Protein AF-A0A1H6FCQ9-F1 (afdb_monomer_lite)

Secondary structure (DSSP, 8-state):
--HHHHHHHTTSSSS-PPPTT---EEEE---HHHHHTGGG-PPPP-HHHHSHHHHHHHHHHHHHHBSEEEEEEETTTTEEEEEESSSTT--EEEEHHHHHSHHHHHHHS-B--HHHHHHHHHHHHHHHHH-HHHHT-HHHHHHHHHHHHT--PPPHHHHHHHHHHHHHHHS-SSS-EEEEEEETTTTEEEEEETTTEEEEEEGGGHHHHHHHH-

Organism: NCBI:txid1899563

Sequence (214 aa):
MNALYEDELQKALVGVGINAFSTRVIGLRGDQSLRHTVYTRERIANFSDLHIEELANIFLYLLTDTGIHRLSIGFNNDEIKTFSIFDPFNMEVHKAEDLVRKSYYQSHFPQIHYAEKAAFIDRAYEHLLQDNELQRLPYWQAKIRERNQRLNLPSRDDLRCIFKRLPSLRSMDNFFLRSMIISLFNSTVSLSFNCDGTQLMAIAGFDEFLKNNF

pLDDT: mean 86.84, std 13.76, range [43.94, 98.69]

Radius of gyration: 18.24 Å; chains: 1; bounding box: 38×40×51 Å

Structure (mmCIF, N/CA/C/O backbone):
data_AF-A0A1H6FCQ9-F1
#
_entry.id   AF-A0A1H6FCQ9-F1
#
loop_
_atom_site.group_PDB
_atom_site.id
_atom_site.type_symbol
_atom_site.label_atom_id
_atom_site.label_alt_id
_atom_site.label_comp_id
_atom_site.label_asym_id
_atom_site.label_entity_id
_atom_site.label_seq_id
_atom_site.pdbx_PDB_ins_code
_atom_site.Cartn_x
_atom_site.Cartn_y
_atom_site.Cartn_z
_atom_site.occupancy
_atom_site.B_iso_or_equiv
_atom_site.auth_seq_id
_atom_site.auth_comp_id
_atom_site.auth_asym_id
_atom_site.auth_atom_id
_atom_site.pdbx_PDB_model_num
ATOM 1 N N . MET A 1 1 ? -16.223 26.317 -6.790 1.00 45.91 1 MET A N 1
ATOM 2 C CA . MET A 1 1 ? -15.786 25.094 -6.085 1.00 45.91 1 MET A CA 1
ATOM 3 C C . MET A 1 1 ? -16.996 24.169 -6.084 1.00 45.91 1 MET A C 1
ATOM 5 O O . MET A 1 1 ? -18.034 24.598 -5.608 1.00 45.91 1 MET A O 1
ATOM 9 N N . ASN A 1 2 ? -16.954 23.033 -6.790 1.00 43.94 2 ASN A N 1
ATOM 10 C CA . ASN A 1 2 ? -18.159 22.225 -7.049 1.00 43.94 2 ASN A CA 1
ATOM 11 C C . ASN A 1 2 ? -18.698 21.604 -5.751 1.00 43.94 2 ASN A C 1
ATOM 13 O O . ASN A 1 2 ? -17.914 21.028 -5.004 1.00 43.94 2 ASN A O 1
ATOM 17 N N . ALA A 1 3 ? -20.020 21.629 -5.546 1.00 44.19 3 ALA A N 1
ATOM 18 C CA . ALA A 1 3 ? -20.712 21.016 -4.398 1.00 44.19 3 ALA A CA 1
ATOM 19 C C . ALA A 1 3 ? -20.364 19.520 -4.186 1.00 44.19 3 ALA A C 1
ATOM 21 O O . ALA A 1 3 ? -20.435 18.997 -3.082 1.00 44.19 3 ALA A O 1
ATOM 22 N N . LEU A 1 4 ? -19.903 18.840 -5.240 1.00 48.81 4 LEU A N 1
ATOM 23 C CA . LEU A 1 4 ? -19.438 17.447 -5.221 1.00 48.81 4 LEU A CA 1
ATOM 24 C C . LEU A 1 4 ? -18.018 17.247 -4.650 1.00 48.81 4 LEU A C 1
ATOM 26 O O . LEU A 1 4 ? -17.642 16.119 -4.354 1.00 48.81 4 LEU A O 1
ATOM 30 N N . TYR A 1 5 ? -17.203 18.303 -4.554 1.00 50.56 5 TYR A N 1
ATOM 31 C CA . TYR A 1 5 ? -15.905 18.269 -3.862 1.00 50.56 5 TYR A CA 1
ATOM 32 C C . TYR A 1 5 ? -16.097 18.425 -2.346 1.00 50.56 5 TYR A C 1
ATOM 34 O O . TYR A 1 5 ? -15.380 17.810 -1.563 1.00 50.56 5 TYR A O 1
ATOM 42 N N . GLU A 1 6 ? -17.114 19.185 -1.928 1.00 46.91 6 GLU A N 1
ATOM 43 C CA . GLU A 1 6 ? -17.503 19.307 -0.517 1.00 46.91 6 GLU A CA 1
ATOM 44 C C . GLU A 1 6 ? -18.050 17.986 0.050 1.00 46.91 6 GLU A C 1
ATOM 46 O O . GLU A 1 6 ? -17.717 17.633 1.179 1.00 46.91 6 GLU A O 1
ATOM 51 N N . ASP A 1 7 ? -18.786 17.197 -0.742 1.00 48.53 7 ASP A N 1
ATOM 52 C CA . ASP A 1 7 ? -19.305 15.880 -0.323 1.00 48.53 7 ASP A CA 1
ATOM 53 C C . ASP A 1 7 ? -18.197 14.814 -0.118 1.00 48.53 7 ASP A C 1
ATOM 55 O O . ASP A 1 7 ? -18.343 13.867 0.658 1.00 48.53 7 ASP A O 1
ATOM 59 N N . GLU A 1 8 ? -17.036 14.975 -0.765 1.00 49.38 8 GLU A N 1
ATOM 60 C CA . GLU A 1 8 ? -15.863 14.101 -0.579 1.00 49.38 8 GLU A CA 1
ATOM 61 C C . GLU A 1 8 ? -14.971 14.536 0.588 1.00 49.38 8 GLU A C 1
ATOM 63 O O . GLU A 1 8 ? -14.395 13.686 1.276 1.00 49.38 8 GLU A O 1
ATOM 68 N N . LEU A 1 9 ? -14.927 15.842 0.879 1.00 46.84 9 LEU A N 1
ATOM 69 C CA . LEU A 1 9 ? -14.381 16.357 2.138 1.00 46.84 9 LEU A CA 1
ATOM 70 C C . LEU A 1 9 ? -15.193 15.852 3.345 1.00 46.84 9 LEU A C 1
ATOM 72 O O . LEU A 1 9 ? -14.618 15.622 4.405 1.00 46.84 9 LEU A O 1
ATOM 76 N N . GLN A 1 10 ? -16.501 15.605 3.194 1.00 44.09 10 GLN A N 1
ATOM 77 C CA . GLN A 1 10 ? -17.364 15.113 4.281 1.00 44.09 10 GLN A CA 1
ATOM 78 C C . GLN A 1 10 ? -17.087 13.661 4.731 1.00 44.09 10 GLN A C 1
ATOM 80 O O . GLN A 1 10 ? -17.575 13.256 5.792 1.00 44.09 10 GLN A O 1
ATOM 85 N N . LYS A 1 11 ? -16.317 12.862 3.971 1.00 53.59 11 LYS A N 1
ATOM 86 C CA . LYS A 1 11 ? -16.056 11.434 4.276 1.00 53.59 11 LYS A CA 1
ATOM 87 C C . LYS A 1 11 ? -14.703 11.165 4.936 1.00 53.59 11 LYS A C 1
ATOM 89 O O . LYS A 1 11 ? -14.564 10.156 5.626 1.00 53.59 11 LYS A O 1
ATOM 94 N N . ALA A 1 12 ? -13.712 12.036 4.752 1.00 59.78 12 ALA A N 1
ATOM 95 C CA . ALA A 1 12 ? -12.472 11.968 5.523 1.00 59.78 12 ALA A CA 1
ATOM 96 C C . ALA A 1 12 ? -12.640 12.679 6.868 1.00 59.78 12 ALA A C 1
ATOM 98 O O . ALA A 1 12 ? -13.348 13.673 6.975 1.00 59.78 12 ALA A O 1
ATOM 99 N N . LEU A 1 13 ? -11.935 12.196 7.895 1.00 59.53 13 LEU A N 1
ATOM 100 C CA . LEU A 1 13 ? -11.827 12.927 9.163 1.00 59.53 13 LEU A CA 1
ATOM 101 C C . LEU A 1 13 ? -11.183 14.301 8.940 1.00 59.53 13 LEU A C 1
ATOM 103 O O . LEU A 1 13 ? -11.677 15.302 9.447 1.00 59.53 13 LEU A O 1
ATOM 107 N N . VAL A 1 14 ? -10.111 14.335 8.143 1.00 55.09 14 VAL A N 1
ATOM 108 C CA . VAL A 1 14 ? -9.416 15.547 7.701 1.00 55.09 14 VAL A CA 1
ATOM 109 C C . VAL A 1 14 ? -8.836 15.310 6.300 1.00 55.09 14 VAL A C 1
ATOM 111 O O . VAL A 1 14 ? -7.947 14.480 6.128 1.00 55.09 14 VAL A O 1
ATOM 114 N N . GLY A 1 15 ? -9.349 16.004 5.280 1.00 59.00 15 GLY A N 1
ATOM 115 C CA . GLY A 1 15 ? -8.795 15.992 3.917 1.00 59.00 15 GLY A CA 1
ATOM 116 C C . GLY A 1 15 ? -9.671 15.299 2.872 1.00 59.00 15 GLY A C 1
ATOM 117 O O . GLY A 1 15 ? -10.893 15.375 2.925 1.00 59.00 15 GLY A O 1
ATOM 118 N N . VAL A 1 16 ? -9.037 14.662 1.886 1.00 61.84 16 VAL A N 1
ATOM 119 C CA . VAL A 1 16 ? -9.726 14.013 0.762 1.00 61.84 16 VAL A CA 1
ATOM 120 C C . VAL A 1 16 ? -9.995 12.550 1.106 1.00 61.84 16 VAL A C 1
ATOM 122 O O . VAL A 1 16 ? -9.066 11.747 1.209 1.00 61.84 16 VAL A O 1
ATOM 125 N N . GLY A 1 17 ? -11.267 12.206 1.308 1.00 61.34 17 GLY A N 1
ATOM 126 C CA . GLY A 1 17 ? -11.697 10.834 1.561 1.00 61.34 17 GLY A CA 1
ATOM 127 C C . GLY A 1 17 ? -12.092 10.137 0.269 1.00 61.34 17 GLY A C 1
ATOM 128 O O . GLY A 1 17 ? -12.850 10.691 -0.522 1.00 61.34 17 GLY A O 1
ATOM 129 N N . ILE A 1 18 ? -11.634 8.901 0.075 1.00 65.44 18 ILE A N 1
ATOM 130 C CA . ILE A 1 18 ? -12.194 8.026 -0.955 1.00 65.44 18 ILE A CA 1
ATOM 131 C C . ILE A 1 18 ? -13.097 7.004 -0.288 1.00 65.44 18 ILE A C 1
ATOM 133 O O . ILE A 1 18 ? -12.698 6.320 0.652 1.00 65.44 18 ILE A O 1
ATOM 137 N N . ASN A 1 19 ? -14.316 6.886 -0.804 1.00 67.00 19 ASN A N 1
ATOM 138 C CA . ASN A 1 19 ? -15.174 5.757 -0.491 1.00 67.00 19 ASN A CA 1
ATOM 139 C C . ASN A 1 19 ? -14.595 4.492 -1.148 1.00 67.00 19 ASN A C 1
ATOM 141 O O . ASN A 1 19 ? -14.410 4.482 -2.362 1.00 67.00 19 ASN A O 1
ATOM 145 N N . ALA A 1 20 ? -14.364 3.433 -0.367 1.00 64.19 20 ALA A N 1
ATOM 146 C CA . ALA A 1 20 ? -13.837 2.144 -0.827 1.00 64.19 20 ALA A CA 1
ATOM 147 C C . ALA A 1 20 ? -14.622 1.520 -2.002 1.00 64.19 20 ALA A C 1
ATOM 149 O O . ALA A 1 20 ? -14.060 0.742 -2.768 1.00 64.19 20 ALA A O 1
ATOM 150 N N . PHE A 1 21 ? -15.897 1.887 -2.166 1.00 62.28 21 PHE A N 1
ATOM 151 C CA . PHE A 1 21 ? -16.780 1.418 -3.243 1.00 62.28 21 PHE A CA 1
ATOM 152 C C . PHE A 1 21 ? -16.901 2.396 -4.423 1.00 62.28 21 PHE A C 1
ATOM 154 O O . PHE A 1 21 ? -17.687 2.172 -5.337 1.00 62.28 21 PHE A O 1
ATOM 161 N N . SER A 1 22 ? -16.184 3.519 -4.389 1.00 68.94 22 SER A N 1
ATOM 162 C CA . SER A 1 22 ? -16.199 4.511 -5.462 1.00 68.94 22 SER A CA 1
ATOM 163 C C . SER A 1 22 ? -15.346 4.053 -6.638 1.00 68.94 22 SER A C 1
ATOM 165 O O . SER A 1 22 ? -14.227 3.588 -6.447 1.00 68.94 22 SER A O 1
ATOM 167 N N . THR A 1 23 ? -15.818 4.287 -7.857 1.00 71.06 23 THR A N 1
ATOM 168 C CA . THR A 1 23 ? -14.993 4.161 -9.067 1.00 71.06 23 THR A CA 1
ATOM 169 C C . THR A 1 23 ? -14.351 5.486 -9.485 1.00 71.06 23 THR A C 1
ATOM 171 O O . THR A 1 23 ? -13.592 5.554 -10.449 1.00 71.06 23 THR A O 1
ATOM 174 N N . ARG A 1 24 ? -14.616 6.566 -8.739 1.00 73.75 24 ARG A N 1
ATOM 175 C CA . ARG A 1 24 ? -14.089 7.896 -9.039 1.00 73.75 24 ARG A CA 1
ATOM 176 C C . ARG A 1 24 ? -12.593 7.986 -8.747 1.00 73.75 24 ARG A C 1
ATOM 178 O O . ARG A 1 24 ? -12.115 7.549 -7.700 1.00 73.75 24 ARG A O 1
ATOM 185 N N . VAL A 1 25 ? -11.889 8.647 -9.659 1.00 79.31 25 VAL A N 1
ATOM 186 C CA . VAL A 1 25 ? -10.460 8.946 -9.564 1.00 79.31 25 VAL A CA 1
ATOM 187 C C . VAL A 1 25 ? -10.278 10.422 -9.238 1.00 79.31 25 VAL A C 1
ATOM 189 O O . VAL A 1 25 ? -10.882 11.296 -9.865 1.00 79.31 25 VAL A O 1
ATOM 192 N N . ILE A 1 26 ? -9.437 10.703 -8.249 1.00 82.88 26 ILE A N 1
ATOM 193 C CA . ILE A 1 26 ? -9.070 12.052 -7.832 1.00 82.88 26 ILE A CA 1
ATOM 194 C C . ILE A 1 26 ? -7.656 12.333 -8.334 1.00 82.88 26 ILE A C 1
ATOM 196 O O . ILE A 1 26 ? -6.679 11.784 -7.826 1.00 82.88 26 ILE A O 1
ATOM 200 N N . GLY A 1 27 ? -7.555 13.205 -9.336 1.00 82.06 27 GLY A N 1
ATOM 201 C CA . GLY A 1 27 ? -6.279 13.672 -9.866 1.00 82.06 27 GLY A CA 1
ATOM 202 C C . GLY A 1 27 ? -5.750 14.868 -9.078 1.00 82.06 27 GLY A C 1
ATOM 203 O O . GLY A 1 27 ? -6.321 15.959 -9.123 1.00 82.06 27 GLY A O 1
ATOM 204 N N . LEU A 1 28 ? -4.628 14.686 -8.390 1.00 79.06 28 LEU A N 1
ATOM 205 C CA . LEU A 1 28 ? -3.860 15.760 -7.770 1.00 79.06 28 LEU A CA 1
ATOM 206 C C . LEU A 1 28 ? -2.808 16.244 -8.768 1.00 79.06 28 LEU A C 1
ATOM 208 O O . LEU A 1 28 ? -1.884 15.510 -9.130 1.00 79.06 28 LEU A O 1
ATOM 212 N N . ARG A 1 29 ? -2.965 17.488 -9.233 1.00 76.50 29 ARG A N 1
ATOM 213 C CA . ARG A 1 29 ? -2.069 18.074 -10.235 1.00 76.50 29 ARG A CA 1
ATOM 214 C C . ARG A 1 29 ? -0.653 18.193 -9.673 1.00 76.50 29 ARG A C 1
ATOM 216 O O . ARG A 1 29 ? -0.444 18.829 -8.644 1.00 76.50 29 ARG A O 1
ATOM 223 N N . GLY A 1 30 ? 0.299 17.585 -10.374 1.00 71.75 30 GLY A N 1
ATOM 224 C CA . GLY A 1 30 ? 1.727 17.764 -10.124 1.00 71.75 30 GLY A CA 1
ATOM 225 C C . GLY A 1 30 ? 2.276 19.049 -10.745 1.00 71.75 30 GLY A C 1
ATOM 226 O O . GLY A 1 30 ? 1.552 19.810 -11.389 1.00 71.75 30 GLY A O 1
ATOM 227 N N . ASP A 1 31 ? 3.580 19.256 -10.573 1.00 72.75 31 ASP A N 1
ATOM 228 C CA . ASP A 1 31 ? 4.318 20.366 -11.175 1.00 72.75 31 ASP A CA 1
ATOM 229 C C . ASP A 1 31 ? 4.205 20.337 -12.712 1.00 72.75 31 ASP A C 1
ATOM 231 O O . ASP A 1 31 ? 4.542 19.343 -13.362 1.00 72.75 31 ASP A O 1
ATOM 235 N N . GLN A 1 32 ? 3.720 21.436 -13.296 1.00 68.06 32 GLN A N 1
ATOM 236 C CA . GLN A 1 32 ? 3.525 21.564 -14.740 1.00 68.06 32 GLN A CA 1
ATOM 237 C C . GLN A 1 32 ? 4.842 21.486 -15.521 1.00 68.06 32 GLN A C 1
ATOM 239 O O . GLN A 1 32 ? 4.846 20.963 -16.633 1.00 68.06 32 GLN A O 1
ATOM 244 N N . SER A 1 33 ? 5.966 21.928 -14.946 1.00 69.62 33 SER A N 1
ATOM 245 C CA . SER A 1 33 ? 7.278 21.911 -15.609 1.00 69.62 33 SER A CA 1
ATOM 246 C C . SER A 1 33 ? 7.756 20.492 -15.944 1.00 69.62 33 SER A C 1
ATOM 248 O O . SER A 1 33 ? 8.424 20.273 -16.958 1.00 69.62 33 SER A O 1
ATOM 250 N N . LEU A 1 34 ? 7.342 19.498 -15.152 1.00 68.62 34 LEU A N 1
ATOM 251 C CA . LEU A 1 34 ? 7.677 18.096 -15.389 1.00 68.62 34 LEU A CA 1
ATOM 252 C C . LEU A 1 34 ? 7.025 17.555 -16.665 1.00 68.62 34 LEU A C 1
ATOM 254 O O . LEU A 1 34 ? 7.650 16.750 -17.345 1.0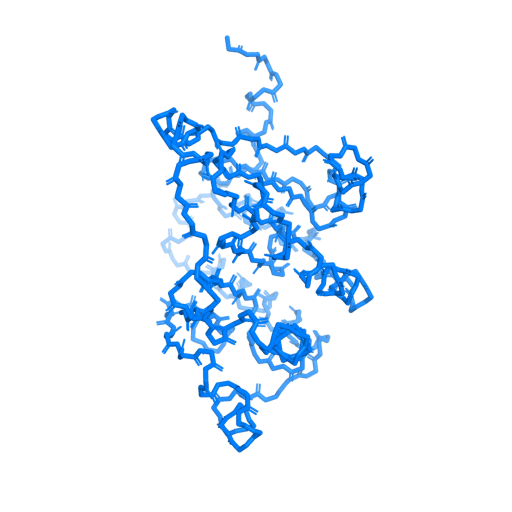0 68.62 34 LEU A O 1
ATOM 258 N N . ARG A 1 35 ? 5.840 18.050 -17.055 1.00 67.00 35 ARG A N 1
ATOM 259 C CA . ARG A 1 35 ? 5.155 17.651 -18.303 1.00 67.00 35 ARG A CA 1
ATOM 260 C C . ARG A 1 35 ? 5.956 18.020 -19.547 1.00 67.00 35 ARG A C 1
ATOM 262 O O . ARG A 1 35 ? 5.996 17.255 -20.503 1.00 67.00 35 ARG A O 1
ATOM 269 N N . HIS A 1 36 ? 6.611 19.178 -19.523 1.00 65.62 36 HIS A N 1
ATOM 270 C CA . HIS A 1 36 ? 7.371 19.695 -20.662 1.00 65.62 36 HIS A CA 1
ATOM 271 C C . HIS A 1 36 ? 8.705 18.970 -20.874 1.00 65.62 36 HIS A C 1
ATOM 273 O O . HIS A 1 36 ? 9.247 19.008 -21.974 1.00 65.62 36 HIS A O 1
ATOM 279 N N . THR A 1 37 ? 9.223 18.293 -19.843 1.00 66.31 37 THR A N 1
ATOM 280 C CA . THR A 1 37 ? 10.527 17.608 -19.880 1.00 66.31 37 THR A CA 1
ATOM 281 C C . THR A 1 37 ? 10.423 16.089 -20.024 1.00 66.31 37 THR A C 1
ATOM 283 O O . THR A 1 37 ? 11.449 15.413 -20.079 1.00 66.31 37 THR A O 1
ATOM 286 N N . VAL A 1 38 ? 9.204 15.538 -20.122 1.00 65.62 38 VAL A N 1
ATOM 287 C CA . VAL A 1 38 ? 8.970 14.093 -20.317 1.00 65.62 38 VAL A CA 1
ATOM 288 C C . VAL A 1 38 ? 9.715 13.582 -21.548 1.00 65.62 38 VAL A C 1
ATOM 290 O O . VAL A 1 38 ? 10.433 12.595 -21.462 1.00 65.62 38 VAL A O 1
ATOM 293 N N . TYR A 1 39 ? 9.612 14.305 -22.665 1.00 66.25 39 TYR A N 1
ATOM 294 C CA . TYR A 1 39 ? 10.200 13.906 -23.946 1.00 66.25 39 TYR A CA 1
ATOM 295 C C . TYR A 1 39 ? 11.713 14.147 -24.046 1.00 66.25 39 TYR A C 1
ATOM 297 O O . TYR A 1 39 ? 12.327 13.757 -25.032 1.00 66.25 39 TYR A O 1
ATOM 305 N N . THR A 1 40 ? 12.325 14.808 -23.056 1.00 67.94 40 THR A N 1
ATOM 306 C CA . THR A 1 40 ? 13.753 15.171 -23.087 1.00 67.94 40 THR A CA 1
ATOM 307 C C . THR A 1 40 ? 14.611 14.348 -22.131 1.00 67.94 40 THR A C 1
ATOM 309 O O . THR A 1 40 ? 15.831 14.489 -22.143 1.00 67.94 40 THR A O 1
ATOM 312 N N . ARG A 1 41 ? 14.008 13.535 -21.255 1.00 68.81 41 ARG A N 1
ATOM 313 C CA . ARG A 1 41 ? 14.739 12.727 -20.270 1.00 68.81 41 ARG A CA 1
ATOM 314 C C . ARG A 1 41 ? 14.767 11.274 -20.711 1.00 68.81 41 ARG A C 1
ATOM 316 O O . ARG A 1 41 ? 13.734 10.616 -20.735 1.00 68.81 41 ARG A O 1
ATOM 323 N N . GLU A 1 42 ? 15.960 10.770 -20.992 1.00 72.56 42 GLU A N 1
ATOM 324 C CA . GLU A 1 42 ? 16.165 9.346 -21.234 1.00 72.56 42 GLU A CA 1
ATOM 325 C C . GLU A 1 42 ? 15.964 8.558 -19.929 1.00 72.56 42 GLU A C 1
ATOM 327 O O . GLU A 1 42 ? 16.507 8.910 -18.875 1.00 72.56 42 GLU A O 1
ATOM 332 N N . ARG A 1 43 ? 15.134 7.511 -19.977 1.00 78.38 43 ARG A N 1
ATOM 333 C CA . ARG A 1 43 ? 14.883 6.634 -18.830 1.00 78.38 43 ARG A CA 1
ATOM 334 C C . ARG A 1 43 ? 15.990 5.591 -18.737 1.00 78.38 43 ARG A C 1
ATOM 336 O O . ARG A 1 43 ? 16.177 4.801 -19.654 1.00 78.38 43 ARG A O 1
ATOM 343 N N . ILE A 1 44 ? 16.653 5.542 -17.587 1.00 83.25 44 ILE A N 1
ATOM 344 C CA . ILE A 1 44 ? 17.629 4.501 -17.253 1.00 83.25 44 ILE A CA 1
ATOM 345 C C . ILE A 1 44 ? 16.931 3.452 -16.387 1.00 83.25 44 ILE A C 1
ATOM 347 O O . ILE A 1 44 ? 16.260 3.808 -15.416 1.00 83.25 44 ILE A O 1
ATOM 351 N N . ALA A 1 45 ? 17.076 2.177 -16.752 1.00 86.75 45 ALA A N 1
ATOM 352 C CA . ALA A 1 45 ? 16.541 1.067 -15.972 1.00 86.75 45 ALA A CA 1
ATOM 353 C C . ALA A 1 45 ? 17.282 0.931 -14.630 1.00 86.75 45 ALA A C 1
ATOM 355 O O . ALA A 1 45 ? 18.512 0.986 -14.591 1.00 86.75 45 ALA A O 1
ATOM 356 N N . ASN A 1 46 ? 16.537 0.743 -13.542 1.00 90.75 46 ASN A N 1
ATOM 357 C CA . ASN A 1 46 ? 17.064 0.494 -12.199 1.00 90.75 46 ASN A CA 1
ATOM 358 C C . ASN A 1 46 ? 16.724 -0.917 -11.690 1.00 90.75 46 ASN A C 1
ATOM 360 O O . ASN A 1 46 ? 16.250 -1.764 -12.447 1.00 90.75 46 ASN A O 1
ATOM 364 N N . PHE A 1 47 ? 16.976 -1.186 -10.406 1.00 94.31 47 PHE A N 1
ATOM 365 C CA . PHE A 1 47 ? 16.750 -2.510 -9.836 1.00 94.31 47 PHE A CA 1
ATOM 366 C C . PHE A 1 47 ? 15.271 -2.913 -9.899 1.00 94.31 47 PHE A C 1
ATOM 368 O O . PHE A 1 47 ? 14.951 -4.009 -10.363 1.00 94.31 47 PHE A O 1
ATOM 375 N N . SER A 1 48 ? 14.355 -2.022 -9.499 1.00 93.06 48 SER A N 1
ATOM 376 C CA . SER A 1 48 ? 12.918 -2.312 -9.565 1.00 93.06 48 SER A CA 1
ATOM 377 C C . SER A 1 48 ? 12.443 -2.605 -10.982 1.00 93.06 48 SER A C 1
ATOM 379 O O . SER A 1 48 ? 11.537 -3.412 -11.146 1.00 93.06 48 SER A O 1
ATOM 381 N N . ASP A 1 49 ? 13.045 -1.993 -12.005 1.00 92.62 49 ASP A N 1
ATOM 382 C CA . ASP A 1 49 ? 12.694 -2.249 -13.406 1.00 92.62 49 ASP A CA 1
ATOM 383 C C . ASP A 1 49 ? 12.994 -3.677 -13.841 1.00 92.62 49 ASP A C 1
ATOM 385 O O . ASP A 1 49 ? 12.193 -4.292 -14.543 1.00 92.62 49 ASP A O 1
ATOM 389 N N . LEU A 1 50 ? 14.134 -4.204 -13.401 1.00 94.75 50 LEU A N 1
ATOM 390 C CA . LEU A 1 50 ? 14.590 -5.546 -13.747 1.00 94.75 50 LEU A CA 1
ATOM 391 C C . LEU A 1 50 ? 13.863 -6.634 -12.942 1.00 94.75 50 LEU A C 1
ATOM 393 O O . LEU A 1 50 ? 13.729 -7.757 -13.420 1.00 94.75 50 LEU A O 1
ATOM 397 N N . HIS A 1 51 ? 13.363 -6.298 -11.748 1.00 96.69 51 HIS A N 1
ATOM 398 C CA . HIS A 1 51 ? 12.739 -7.237 -10.809 1.00 96.69 51 HIS A CA 1
ATOM 399 C C . HIS A 1 51 ? 11.240 -6.979 -10.574 1.00 96.69 51 HIS A C 1
ATOM 401 O O . HIS A 1 51 ? 10.671 -7.481 -9.605 1.00 96.69 51 HIS A O 1
ATOM 407 N N . ILE A 1 52 ? 10.571 -6.205 -11.437 1.00 96.44 52 ILE A N 1
ATOM 408 C CA . ILE A 1 52 ? 9.210 -5.707 -11.173 1.00 96.44 52 ILE A CA 1
ATOM 409 C C . ILE A 1 52 ? 8.178 -6.822 -10.954 1.00 96.44 52 ILE A C 1
ATOM 411 O O . ILE A 1 52 ? 7.298 -6.683 -10.107 1.00 96.44 52 ILE A O 1
ATOM 415 N N . GLU A 1 53 ? 8.287 -7.939 -11.677 1.00 96.88 53 GLU A N 1
ATOM 416 C CA . GLU A 1 53 ? 7.371 -9.079 -11.531 1.00 96.88 53 GLU A CA 1
ATOM 417 C C . GLU A 1 53 ? 7.561 -9.799 -10.191 1.00 96.88 53 GLU A C 1
ATOM 419 O O . GLU A 1 53 ? 6.592 -10.119 -9.500 1.00 96.88 53 GLU A O 1
ATOM 424 N N . GLU A 1 54 ? 8.814 -10.018 -9.794 1.00 97.50 54 GLU A N 1
ATOM 425 C CA . GLU A 1 54 ? 9.166 -10.632 -8.514 1.00 97.50 54 GLU A CA 1
ATOM 426 C C . GLU A 1 54 ? 8.740 -9.735 -7.345 1.00 97.50 54 GLU A C 1
ATOM 428 O O . GLU A 1 54 ? 8.059 -10.188 -6.422 1.00 97.50 54 GLU A O 1
ATOM 433 N N . LEU A 1 55 ? 9.051 -8.440 -7.427 1.00 97.81 55 LEU A N 1
ATOM 434 C CA . LEU A 1 55 ? 8.654 -7.440 -6.439 1.00 97.81 55 LEU A CA 1
ATOM 435 C C . LEU A 1 55 ? 7.133 -7.332 -6.314 1.00 97.81 55 LEU A C 1
ATOM 437 O O . LEU A 1 55 ? 6.628 -7.272 -5.197 1.00 97.81 55 LEU A O 1
ATOM 441 N N . ALA A 1 56 ? 6.385 -7.372 -7.420 1.00 98.00 56 ALA A N 1
ATOM 442 C CA . ALA A 1 56 ? 4.923 -7.357 -7.389 1.00 98.00 56 ALA A CA 1
ATOM 443 C C . ALA A 1 56 ? 4.347 -8.543 -6.592 1.00 98.00 56 ALA A C 1
ATOM 445 O O . ALA A 1 56 ? 3.431 -8.358 -5.786 1.00 98.00 56 ALA A O 1
ATOM 446 N N . ASN A 1 57 ? 4.919 -9.742 -6.753 1.00 97.81 57 ASN A N 1
ATOM 447 C CA . ASN A 1 57 ? 4.529 -10.918 -5.971 1.00 97.81 57 ASN A CA 1
ATOM 448 C C . ASN A 1 57 ? 4.889 -10.771 -4.485 1.00 97.81 57 ASN A C 1
ATOM 450 O O . ASN A 1 57 ? 4.102 -11.158 -3.619 1.00 97.81 57 ASN A O 1
ATOM 454 N N . ILE A 1 58 ? 6.044 -10.178 -4.175 1.00 98.00 58 ILE A N 1
ATOM 455 C CA . ILE A 1 58 ? 6.466 -9.916 -2.793 1.00 98.00 58 ILE A CA 1
ATOM 456 C C . ILE A 1 58 ? 5.551 -8.878 -2.139 1.00 98.00 58 ILE A C 1
ATOM 458 O O . ILE A 1 58 ? 5.095 -9.094 -1.022 1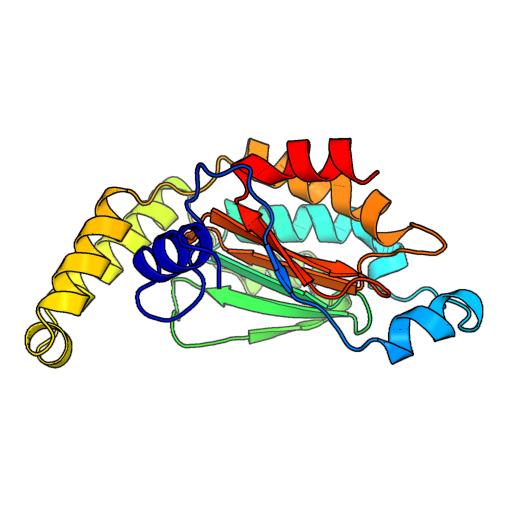.00 98.00 58 ILE A O 1
ATOM 462 N N . PHE A 1 59 ? 5.218 -7.782 -2.822 1.00 98.44 59 PHE A N 1
ATOM 463 C CA . PHE A 1 59 ? 4.299 -6.765 -2.303 1.00 98.44 59 PHE A CA 1
ATOM 464 C C . PHE A 1 59 ? 2.909 -7.336 -2.025 1.00 98.44 59 PHE A C 1
ATOM 466 O O . PHE A 1 59 ? 2.323 -7.022 -0.986 1.00 98.44 59 PHE A O 1
ATOM 473 N N . LEU A 1 60 ? 2.413 -8.211 -2.907 1.00 98.25 60 LEU A N 1
ATOM 474 C CA . LEU A 1 60 ? 1.182 -8.956 -2.667 1.00 98.25 60 LEU A CA 1
ATOM 475 C C . LEU A 1 60 ? 1.303 -9.788 -1.385 1.00 98.25 60 LEU A C 1
ATOM 477 O O . LEU A 1 60 ? 0.497 -9.592 -0.481 1.00 98.25 60 LEU A O 1
ATOM 481 N N . TYR A 1 61 ? 2.342 -10.622 -1.265 1.00 97.94 61 TYR A N 1
ATOM 482 C CA . TYR A 1 61 ? 2.600 -11.441 -0.073 1.00 97.94 61 TYR A CA 1
ATOM 483 C C . TYR A 1 61 ? 2.678 -10.608 1.217 1.00 97.94 61 TYR A C 1
ATOM 485 O O . TYR A 1 61 ? 2.048 -10.957 2.216 1.00 97.94 61 TYR A O 1
ATOM 493 N N . LEU A 1 62 ? 3.395 -9.478 1.209 1.00 98.44 62 LEU A N 1
ATOM 494 C CA . LEU A 1 62 ? 3.484 -8.584 2.368 1.00 98.44 62 LEU A CA 1
ATOM 495 C C . LEU A 1 62 ? 2.090 -8.089 2.787 1.00 98.44 62 LEU A C 1
ATOM 497 O O . LEU A 1 62 ? 1.737 -8.104 3.964 1.00 98.44 62 LEU A O 1
ATOM 501 N N . LEU A 1 63 ? 1.250 -7.699 1.831 1.00 98.19 63 LEU A N 1
ATOM 502 C CA . LEU A 1 63 ? -0.103 -7.240 2.135 1.00 98.19 63 LEU A CA 1
ATOM 503 C C . LEU A 1 63 ? -1.070 -8.372 2.490 1.00 98.19 63 LEU A C 1
ATOM 505 O O . LEU A 1 63 ? -2.017 -8.120 3.233 1.00 98.19 63 LEU A O 1
ATOM 509 N N . THR A 1 64 ? -0.884 -9.602 2.014 1.00 97.56 64 THR A N 1
ATOM 510 C CA . THR A 1 64 ? -1.869 -10.680 2.217 1.00 97.56 64 THR A CA 1
ATOM 511 C C . THR A 1 64 ? -1.527 -11.650 3.338 1.00 97.56 64 THR A C 1
ATOM 513 O O . THR A 1 64 ? -2.455 -12.204 3.933 1.00 97.56 64 THR A O 1
ATOM 516 N N . ASP A 1 65 ? -0.247 -11.838 3.655 1.00 97.56 65 ASP A N 1
ATOM 517 C CA . ASP A 1 65 ? 0.220 -12.934 4.516 1.00 97.56 65 ASP A CA 1
ATOM 518 C C . ASP A 1 65 ? 1.138 -12.479 5.670 1.00 97.56 65 ASP A C 1
ATOM 520 O O . ASP A 1 65 ? 1.525 -13.300 6.499 1.00 97.56 65 ASP A O 1
ATOM 524 N N . THR A 1 66 ? 1.450 -11.181 5.786 1.00 98.12 66 THR A N 1
ATOM 525 C CA . THR A 1 66 ? 2.215 -10.611 6.920 1.00 98.12 66 THR A CA 1
ATOM 526 C C . THR A 1 66 ? 1.456 -9.494 7.633 1.00 98.12 66 THR A C 1
ATOM 528 O O . THR A 1 66 ? 0.339 -9.179 7.250 1.00 98.12 66 THR A O 1
ATOM 531 N N . GLY A 1 67 ? 2.017 -8.872 8.675 1.00 97.62 67 GLY A N 1
ATOM 532 C CA . GLY A 1 67 ? 1.405 -7.735 9.384 1.00 97.62 67 GLY A CA 1
ATOM 533 C C . GLY A 1 67 ? 1.307 -6.419 8.592 1.00 97.62 67 GLY A C 1
ATOM 534 O O . GLY A 1 67 ? 0.750 -5.445 9.099 1.00 97.62 67 GLY A O 1
ATOM 535 N N . ILE A 1 68 ? 1.821 -6.343 7.361 1.00 98.25 68 ILE A N 1
ATOM 536 C CA . ILE A 1 68 ? 1.826 -5.087 6.601 1.00 98.25 68 ILE A CA 1
ATOM 537 C C . ILE A 1 68 ? 0.413 -4.734 6.114 1.00 98.25 68 ILE A C 1
ATOM 539 O O . ILE A 1 68 ? -0.274 -5.553 5.501 1.00 98.25 68 ILE A O 1
ATOM 543 N N . HIS A 1 69 ? -0.040 -3.506 6.384 1.00 97.25 69 HIS A N 1
ATOM 544 C CA . HIS A 1 69 ? -1.362 -3.008 5.965 1.00 97.25 69 HIS A CA 1
ATOM 545 C C . HIS A 1 69 ? -1.294 -1.878 4.931 1.00 97.25 69 HIS A C 1
ATOM 547 O O . HIS A 1 69 ? -2.312 -1.526 4.327 1.00 97.25 69 HIS A O 1
ATOM 553 N N . ARG A 1 70 ? -0.111 -1.294 4.730 1.00 98.19 70 ARG A N 1
ATOM 554 C CA . ARG A 1 70 ? 0.138 -0.261 3.728 1.00 98.19 70 ARG A CA 1
ATOM 555 C C . ARG A 1 70 ? 1.562 -0.376 3.203 1.00 98.19 70 ARG A C 1
ATOM 557 O O . ARG A 1 70 ? 2.486 -0.675 3.956 1.00 98.19 70 ARG A O 1
ATOM 564 N N . LEU A 1 71 ? 1.715 -0.088 1.916 1.00 98.50 71 LEU A N 1
ATOM 565 C CA . LEU A 1 71 ? 3.001 0.068 1.248 1.00 98.50 71 LEU A CA 1
ATOM 566 C C . LEU A 1 71 ? 3.070 1.442 0.584 1.00 98.50 71 LEU A C 1
ATOM 568 O O . LEU A 1 71 ? 2.081 1.913 0.018 1.00 98.50 71 LEU A O 1
ATOM 572 N N . SER A 1 72 ? 4.246 2.061 0.624 1.00 98.38 72 SER A N 1
ATOM 573 C CA . SER A 1 72 ? 4.615 3.184 -0.237 1.00 98.38 72 SER A CA 1
ATOM 574 C C . SER A 1 72 ? 5.869 2.796 -1.011 1.00 98.38 72 SER A C 1
ATOM 576 O O . SER A 1 72 ? 6.943 2.660 -0.437 1.00 98.38 72 SER A O 1
ATOM 578 N N . ILE A 1 73 ? 5.706 2.606 -2.313 1.00 98.38 73 ILE A N 1
ATOM 579 C CA . ILE A 1 73 ? 6.689 2.048 -3.236 1.00 98.38 73 ILE A CA 1
ATOM 580 C C . ILE A 1 73 ? 7.229 3.182 -4.102 1.00 98.38 73 ILE A C 1
ATOM 582 O O . ILE A 1 73 ? 6.475 3.805 -4.852 1.00 98.38 73 ILE A O 1
ATOM 586 N N . GLY A 1 74 ? 8.525 3.449 -4.007 1.00 97.25 74 GLY A N 1
ATOM 587 C CA . GLY A 1 74 ? 9.251 4.360 -4.879 1.00 97.25 74 GLY A CA 1
ATOM 588 C C . GLY A 1 74 ? 9.998 3.588 -5.961 1.00 97.25 74 GLY A C 1
ATOM 589 O O . GLY A 1 74 ? 11.100 3.102 -5.735 1.00 97.25 74 GLY A O 1
ATOM 590 N N . PHE A 1 75 ? 9.425 3.504 -7.164 1.00 94.81 75 PHE A N 1
ATOM 591 C CA . PHE A 1 75 ? 10.046 2.781 -8.281 1.00 94.81 75 PHE A CA 1
ATOM 592 C C . PHE A 1 75 ? 11.264 3.494 -8.851 1.00 94.81 75 PHE A C 1
ATOM 594 O O . PHE A 1 75 ? 12.070 2.855 -9.502 1.00 94.81 75 PHE A O 1
ATOM 601 N N . ASN A 1 76 ? 11.409 4.805 -8.653 1.00 90.38 76 ASN A N 1
ATOM 602 C CA . ASN A 1 76 ? 12.557 5.548 -9.182 1.00 90.38 76 ASN A CA 1
ATOM 603 C C . ASN A 1 76 ? 13.803 5.467 -8.291 1.00 90.38 76 ASN A C 1
ATOM 605 O O . ASN A 1 76 ? 14.906 5.685 -8.782 1.00 90.38 76 ASN A O 1
ATOM 609 N N . ASN A 1 77 ? 13.623 5.233 -6.993 1.00 92.44 77 ASN A N 1
ATOM 610 C CA . ASN A 1 77 ? 14.689 5.234 -5.991 1.00 92.44 77 ASN A CA 1
ATOM 611 C C . ASN A 1 77 ? 14.825 3.888 -5.264 1.00 92.44 77 ASN A C 1
ATOM 613 O O . ASN A 1 77 ? 15.575 3.816 -4.296 1.00 92.44 77 ASN A O 1
ATOM 617 N N . ASP A 1 78 ? 14.103 2.855 -5.713 1.00 95.69 78 ASP A N 1
ATOM 618 C CA . ASP A 1 78 ? 14.104 1.504 -5.139 1.00 95.69 78 ASP A CA 1
ATOM 619 C C . ASP A 1 78 ? 13.803 1.477 -3.625 1.00 95.69 78 ASP A C 1
ATOM 621 O O . ASP A 1 78 ? 14.239 0.581 -2.898 1.00 95.69 78 ASP A O 1
ATOM 625 N N . GLU A 1 79 ? 13.040 2.469 -3.149 1.00 97.81 79 GLU A N 1
ATOM 626 C CA . GLU A 1 79 ? 12.691 2.666 -1.743 1.00 97.81 79 GLU A CA 1
ATOM 627 C C . GLU A 1 79 ? 11.293 2.117 -1.458 1.00 97.81 79 GLU A C 1
ATOM 629 O O . GLU A 1 79 ? 10.300 2.586 -2.018 1.00 97.81 79 GLU A O 1
ATOM 634 N N . ILE A 1 80 ? 11.199 1.156 -0.541 1.00 98.50 80 ILE A N 1
ATOM 635 C CA . ILE A 1 80 ? 9.937 0.545 -0.129 1.00 98.50 80 ILE A CA 1
ATOM 636 C C . ILE A 1 80 ? 9.681 0.876 1.333 1.00 98.50 80 ILE A C 1
ATOM 638 O O . ILE A 1 80 ? 10.428 0.463 2.215 1.00 98.50 80 ILE A O 1
ATOM 642 N N . LYS A 1 81 ? 8.600 1.607 1.591 1.00 98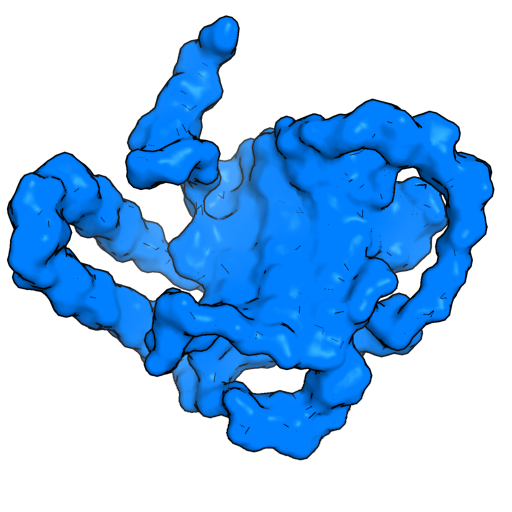.69 81 LYS A N 1
ATOM 643 C CA . LYS A 1 81 ? 8.145 1.937 2.942 1.00 98.69 81 LYS A CA 1
ATOM 644 C C . LYS A 1 81 ? 7.019 1.012 3.358 1.00 98.69 81 LYS A C 1
ATOM 646 O O . LYS A 1 81 ? 6.027 0.889 2.629 1.00 98.69 81 LYS A O 1
ATOM 651 N N . THR A 1 82 ? 7.153 0.398 4.524 1.00 98.62 82 THR A N 1
ATOM 652 C CA . THR A 1 82 ? 6.171 -0.535 5.077 1.00 98.62 82 THR A CA 1
ATOM 653 C C . THR A 1 82 ? 5.530 0.045 6.335 1.00 98.62 82 THR A C 1
ATOM 655 O O . THR A 1 82 ? 6.126 0.842 7.059 1.00 98.62 82 THR A O 1
ATOM 658 N N . PHE A 1 83 ? 4.269 -0.324 6.560 1.00 98.38 83 PHE A N 1
ATOM 659 C CA . PHE A 1 83 ? 3.505 0.070 7.739 1.00 98.38 83 PHE A CA 1
ATOM 660 C C . PHE A 1 83 ? 2.824 -1.175 8.306 1.00 98.38 83 PHE A C 1
ATOM 662 O O . PHE A 1 83 ? 1.994 -1.805 7.635 1.00 98.38 83 PHE A O 1
ATOM 669 N N . SER A 1 84 ? 3.186 -1.542 9.531 1.00 97.94 84 SER A N 1
ATOM 670 C CA . SER A 1 84 ? 2.738 -2.769 10.189 1.00 97.94 84 SER A CA 1
ATOM 671 C C . SER A 1 84 ? 1.563 -2.501 11.122 1.00 97.94 84 SER A C 1
ATOM 673 O O . SER A 1 84 ? 1.493 -1.453 11.753 1.00 97.94 84 SER A O 1
ATOM 675 N N . ILE A 1 85 ? 0.638 -3.453 11.243 1.00 97.31 85 ILE A N 1
ATOM 676 C CA . ILE A 1 85 ? -0.385 -3.405 12.301 1.00 97.31 85 ILE A CA 1
ATOM 677 C C . ILE A 1 85 ? 0.216 -3.610 13.698 1.00 97.31 85 ILE A C 1
ATOM 679 O O . ILE A 1 85 ? -0.385 -3.194 14.681 1.00 97.31 85 ILE A O 1
ATOM 683 N N . PHE A 1 86 ? 1.392 -4.240 13.790 1.00 97.00 86 PHE A N 1
ATOM 684 C CA . PHE A 1 86 ? 2.049 -4.545 15.064 1.00 97.00 86 PHE A CA 1
ATOM 685 C C . PHE A 1 86 ? 2.828 -3.356 15.641 1.00 97.00 86 PHE A C 1
ATOM 687 O O . PHE A 1 86 ? 3.102 -3.343 16.835 1.00 97.00 86 PHE A O 1
ATOM 694 N N . ASP A 1 87 ? 3.143 -2.362 14.809 1.00 96.12 87 ASP A N 1
ATOM 695 C CA . ASP A 1 87 ? 3.740 -1.084 15.209 1.00 96.12 87 ASP A CA 1
ATOM 696 C C . ASP A 1 87 ? 3.086 0.055 14.395 1.00 96.12 87 ASP A C 1
ATOM 698 O O . ASP A 1 87 ? 3.657 0.564 13.426 1.00 96.12 87 ASP A O 1
ATOM 702 N N . PRO A 1 88 ? 1.817 0.395 14.701 1.00 93.50 88 PRO A N 1
ATOM 703 C CA . PRO A 1 88 ? 0.944 1.160 13.805 1.00 93.50 88 PRO A CA 1
ATOM 704 C C . PRO A 1 88 ? 1.329 2.635 13.642 1.00 93.50 88 PRO A C 1
ATOM 706 O O . PRO A 1 88 ? 0.817 3.298 12.738 1.00 93.50 88 PRO A O 1
ATOM 709 N N . PHE A 1 89 ? 2.204 3.159 14.503 1.00 93.81 89 PHE A N 1
ATOM 710 C CA . PHE A 1 89 ? 2.668 4.549 14.452 1.00 93.81 89 PHE A CA 1
ATOM 711 C C . PHE A 1 89 ? 4.044 4.702 13.803 1.00 93.81 89 PHE A C 1
ATOM 713 O O . PHE A 1 89 ? 4.522 5.828 13.657 1.00 93.81 89 PHE A O 1
ATOM 720 N N . ASN A 1 90 ? 4.664 3.597 13.394 1.00 96.19 90 ASN A N 1
ATOM 721 C CA . ASN A 1 90 ? 6.000 3.586 12.831 1.00 96.19 90 ASN A CA 1
ATOM 722 C C . ASN A 1 90 ? 5.987 3.291 11.323 1.00 96.19 90 ASN A C 1
ATOM 724 O O . ASN A 1 90 ? 5.032 2.744 10.764 1.00 96.19 90 ASN A O 1
ATOM 728 N N . MET A 1 91 ? 7.065 3.692 10.659 1.00 97.69 91 MET A N 1
ATOM 729 C CA . MET A 1 91 ? 7.315 3.452 9.243 1.00 97.69 91 MET A CA 1
ATOM 730 C C . MET A 1 91 ? 8.740 2.947 9.088 1.00 97.69 91 MET A C 1
ATOM 732 O O . MET A 1 91 ? 9.681 3.587 9.555 1.00 97.69 91 MET A O 1
ATOM 736 N N . GLU A 1 92 ? 8.892 1.825 8.395 1.00 97.62 92 GLU A N 1
ATOM 737 C CA . GLU A 1 92 ? 10.197 1.239 8.102 1.00 97.62 92 GLU A CA 1
ATOM 738 C C . GLU A 1 92 ? 10.524 1.383 6.617 1.00 97.62 92 GLU A C 1
ATOM 740 O O . GLU A 1 92 ? 9.635 1.341 5.761 1.00 97.62 92 GLU A O 1
ATOM 745 N N . VAL A 1 93 ? 11.809 1.571 6.309 1.00 98.19 93 VAL A N 1
ATOM 746 C CA . VAL A 1 93 ? 12.316 1.769 4.947 1.00 98.19 93 VAL A CA 1
ATOM 747 C C . VAL A 1 93 ? 13.208 0.594 4.566 1.00 98.19 93 VAL A C 1
ATOM 749 O O . VAL A 1 93 ? 14.152 0.268 5.283 1.00 98.19 93 VAL A O 1
ATOM 752 N N . HIS A 1 94 ? 12.947 -0.001 3.406 1.00 98.06 94 HIS A N 1
ATOM 753 C CA . HIS A 1 94 ? 13.686 -1.140 2.868 1.00 98.06 94 HIS A CA 1
ATOM 754 C C . HIS A 1 94 ? 14.105 -0.856 1.428 1.00 98.06 94 HIS A C 1
ATOM 756 O O . HIS A 1 94 ? 13.401 -0.158 0.691 1.00 98.06 94 HIS A O 1
ATOM 762 N N . LYS A 1 95 ? 15.227 -1.434 0.998 1.00 97.94 95 LYS A N 1
ATOM 763 C CA . LYS A 1 95 ? 15.599 -1.433 -0.419 1.00 97.94 95 LYS A CA 1
ATOM 764 C C . LYS A 1 95 ? 14.853 -2.541 -1.150 1.00 97.94 95 LYS A C 1
ATOM 766 O O . LYS A 1 95 ? 14.690 -3.638 -0.613 1.00 97.94 95 LYS A O 1
ATOM 771 N N . ALA A 1 96 ? 14.477 -2.295 -2.402 1.00 97.44 96 ALA A N 1
ATOM 772 C CA . ALA A 1 96 ? 13.902 -3.327 -3.266 1.00 97.44 96 ALA A CA 1
ATOM 773 C C . ALA A 1 96 ? 14.821 -4.563 -3.387 1.00 97.44 96 ALA A C 1
ATOM 775 O O . ALA A 1 96 ? 14.346 -5.695 -3.328 1.00 97.44 96 ALA A O 1
ATOM 776 N N . GLU A 1 97 ? 16.139 -4.349 -3.454 1.00 97.50 97 GLU A N 1
ATOM 777 C CA . GLU A 1 97 ? 17.153 -5.414 -3.488 1.00 97.50 97 GLU A CA 1
ATOM 778 C C . GLU A 1 97 ? 17.137 -6.305 -2.237 1.00 97.50 97 GLU A C 1
ATOM 780 O O . GLU A 1 97 ? 17.316 -7.520 -2.321 1.00 97.50 97 GLU A O 1
ATOM 785 N N . ASP A 1 98 ? 16.876 -5.732 -1.061 1.00 97.69 98 ASP A N 1
ATOM 786 C CA . ASP A 1 98 ? 16.801 -6.528 0.160 1.00 97.69 98 ASP A CA 1
ATOM 787 C C . ASP A 1 98 ? 15.566 -7.434 0.141 1.00 97.69 98 ASP A C 1
ATOM 789 O O . ASP A 1 98 ? 15.651 -8.589 0.566 1.00 97.69 98 ASP A O 1
ATOM 793 N N . LEU A 1 99 ? 14.447 -6.928 -0.390 1.00 97.25 99 LEU A N 1
ATOM 794 C CA . LEU A 1 99 ? 13.165 -7.627 -0.429 1.00 97.25 99 LEU A CA 1
ATOM 795 C C . LEU A 1 99 ? 13.136 -8.813 -1.387 1.00 97.25 99 LEU A C 1
ATOM 797 O O . LEU A 1 99 ? 12.425 -9.764 -1.090 1.00 97.25 99 LEU A O 1
ATOM 801 N N . VAL A 1 100 ? 13.892 -8.824 -2.488 1.00 97.06 100 VAL A N 1
ATOM 802 C CA . VAL A 1 100 ? 13.930 -10.015 -3.367 1.00 97.06 100 VAL A CA 1
ATOM 803 C C . VAL A 1 100 ? 14.577 -11.225 -2.681 1.00 97.06 100 VAL A C 1
ATOM 805 O O . VAL A 1 100 ? 14.336 -12.377 -3.038 1.00 97.06 100 VAL A O 1
ATOM 808 N N . ARG A 1 101 ? 15.365 -11.004 -1.621 1.00 97.12 101 ARG A N 1
ATOM 809 C CA . ARG A 1 101 ? 15.987 -12.094 -0.866 1.00 97.12 101 ARG A CA 1
ATOM 810 C C . ARG A 1 101 ? 14.955 -12.757 0.040 1.00 97.12 101 ARG A C 1
ATOM 812 O O . ARG A 1 101 ? 14.537 -12.197 1.051 1.00 97.12 101 ARG A O 1
ATOM 819 N N . LYS A 1 102 ? 14.623 -14.014 -0.262 1.00 93.56 102 LYS A N 1
ATOM 820 C CA . LYS A 1 102 ? 13.658 -14.817 0.508 1.00 93.56 102 LYS A CA 1
ATOM 821 C C . LYS A 1 102 ? 13.907 -14.832 2.017 1.00 93.56 102 LYS A C 1
ATOM 823 O O . LYS A 1 102 ? 12.974 -14.660 2.795 1.00 93.56 102 LYS A O 1
ATOM 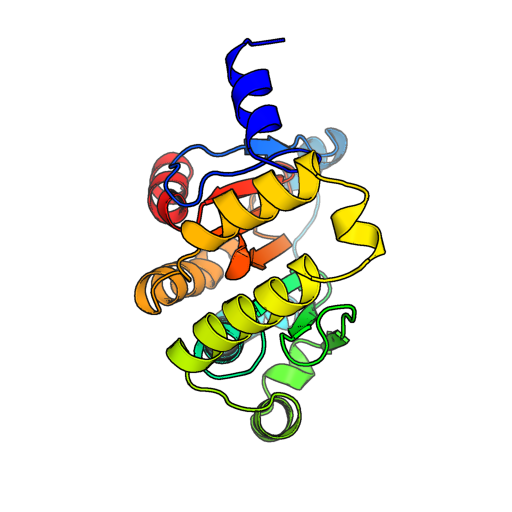828 N N . SER A 1 103 ? 15.160 -14.988 2.439 1.00 95.50 103 SER A N 1
ATOM 829 C CA . SER A 1 103 ? 15.525 -14.985 3.860 1.00 95.50 103 SER A CA 1
ATOM 830 C C . SER A 1 103 ? 15.220 -13.655 4.553 1.00 95.50 103 SER A C 1
ATOM 832 O O . SER A 1 103 ? 14.877 -13.658 5.734 1.00 95.50 103 SER A O 1
ATOM 834 N N . TYR A 1 104 ? 15.303 -12.531 3.835 1.00 96.88 104 TYR A N 1
ATOM 835 C CA . TYR A 1 104 ? 15.046 -11.203 4.380 1.00 96.88 104 TYR A CA 1
ATOM 836 C C . TYR A 1 104 ? 13.564 -11.046 4.719 1.00 96.88 104 TYR A C 1
ATOM 838 O O . TYR A 1 104 ? 13.215 -10.911 5.891 1.00 96.88 104 TYR A O 1
ATOM 846 N N . TYR A 1 105 ? 12.667 -11.160 3.736 1.00 91.12 105 TYR A N 1
ATOM 847 C CA . TYR A 1 105 ? 11.251 -10.901 4.006 1.00 91.12 105 TYR A CA 1
ATOM 848 C C . TYR A 1 105 ? 10.589 -11.968 4.893 1.00 91.12 105 TYR A C 1
ATOM 850 O O . TYR A 1 105 ? 9.611 -11.677 5.574 1.00 91.12 105 TYR A O 1
ATOM 858 N N . GLN A 1 106 ? 11.110 -13.198 4.929 1.00 90.81 106 GLN A N 1
ATOM 859 C CA . GLN A 1 106 ? 10.590 -14.229 5.834 1.00 90.81 106 GLN A CA 1
ATOM 860 C C . GLN A 1 106 ? 10.952 -13.984 7.303 1.00 90.81 106 GLN A C 1
ATOM 862 O O . GLN A 1 106 ? 10.208 -14.404 8.183 1.00 90.81 106 GLN A O 1
ATOM 867 N N . SER A 1 107 ? 12.083 -13.328 7.572 1.00 92.94 107 SER A N 1
ATOM 868 C CA . SER A 1 107 ? 12.547 -13.053 8.938 1.00 92.94 107 SER A CA 1
ATOM 869 C C . SER A 1 107 ? 12.072 -11.704 9.473 1.00 92.94 107 SER A C 1
ATOM 871 O O . SER A 1 107 ? 11.836 -11.584 10.671 1.00 92.94 107 SER A O 1
ATOM 873 N N . HIS A 1 108 ? 11.913 -10.705 8.602 1.00 95.62 108 HIS A N 1
ATOM 874 C CA . HIS A 1 108 ? 11.601 -9.333 9.011 1.00 95.62 108 HIS A CA 1
ATOM 875 C C . HIS A 1 108 ? 10.096 -9.046 9.092 1.00 95.62 108 HIS A C 1
ATOM 877 O O . HIS A 1 108 ? 9.698 -8.124 9.796 1.00 95.62 108 HIS A O 1
ATOM 883 N N . PHE A 1 109 ? 9.245 -9.822 8.408 1.00 97.25 109 PHE A N 1
ATOM 884 C CA . PHE A 1 109 ? 7.801 -9.571 8.372 1.00 97.25 109 PHE A CA 1
ATOM 885 C C . PHE A 1 109 ? 7.014 -10.720 9.020 1.00 97.25 109 PHE A C 1
ATOM 887 O O . PHE A 1 109 ? 6.817 -11.759 8.381 1.00 97.25 109 PHE A O 1
ATOM 894 N N . PRO A 1 110 ? 6.520 -10.544 10.264 1.00 95.81 110 PRO A N 1
ATOM 895 C CA . PRO A 1 110 ? 5.740 -11.565 10.954 1.00 95.81 110 PRO A CA 1
ATOM 896 C C . PRO A 1 110 ? 4.484 -11.950 10.170 1.00 95.81 110 PRO A C 1
ATOM 898 O O . PRO A 1 110 ? 3.733 -11.080 9.713 1.00 95.81 110 PRO A O 1
ATOM 901 N N . GLN A 1 111 ? 4.257 -13.255 10.029 1.00 97.31 111 GLN A N 1
ATOM 902 C CA . GLN A 1 111 ? 3.099 -13.792 9.322 1.00 97.31 111 GLN A CA 1
ATOM 903 C C . GLN A 1 111 ? 1.828 -13.699 10.166 1.00 97.31 111 GLN A C 1
ATOM 905 O O . GLN A 1 111 ? 1.846 -13.910 11.378 1.00 97.31 111 GLN A O 1
ATOM 910 N N . ILE A 1 112 ? 0.711 -13.412 9.506 1.00 97.56 112 ILE A N 1
ATOM 911 C CA . ILE A 1 112 ? -0.623 -13.434 10.106 1.00 97.56 112 ILE A CA 1
ATOM 912 C C . ILE A 1 112 ? -1.648 -13.773 9.026 1.00 97.56 112 ILE A C 1
ATOM 914 O O . ILE A 1 112 ? -1.557 -13.304 7.889 1.00 97.56 112 ILE A O 1
ATOM 918 N N . HIS A 1 113 ? -2.646 -14.583 9.377 1.00 97.06 113 HIS A N 1
ATOM 919 C CA . HIS A 1 113 ? -3.760 -14.855 8.476 1.00 97.06 113 HIS A CA 1
ATOM 920 C C . HIS A 1 113 ? -4.503 -13.559 8.123 1.00 97.06 113 HIS A C 1
ATOM 922 O O . HIS A 1 113 ? -4.715 -12.695 8.971 1.00 97.06 113 HIS A O 1
ATOM 928 N N . TYR A 1 114 ? -4.950 -13.434 6.871 1.00 95.31 114 TYR A N 1
ATOM 929 C CA . TYR A 1 114 ? -5.589 -12.201 6.393 1.00 95.31 114 TYR A CA 1
ATOM 930 C C . TYR A 1 114 ? -6.837 -11.810 7.197 1.00 95.31 114 TYR A C 1
ATOM 932 O O . TYR A 1 114 ? -7.024 -10.638 7.513 1.00 95.31 114 TYR A O 1
ATOM 940 N N . ALA A 1 115 ? -7.654 -12.797 7.580 1.00 94.25 115 ALA A N 1
ATOM 941 C CA . ALA A 1 115 ? -8.823 -12.577 8.431 1.00 94.25 115 ALA A CA 1
ATOM 942 C C . ALA A 1 115 ? -8.430 -12.072 9.831 1.00 94.25 115 ALA A C 1
ATOM 944 O O . ALA A 1 115 ? -9.037 -11.137 10.346 1.00 94.25 115 ALA A O 1
ATOM 945 N N . GLU A 1 116 ? -7.357 -12.620 10.407 1.00 96.62 116 GLU A N 1
ATOM 946 C CA . GLU A 1 116 ? -6.843 -12.188 11.711 1.00 96.62 116 GLU A CA 1
ATOM 947 C C . GLU A 1 116 ? -6.249 -10.778 11.667 1.00 96.62 116 GLU A C 1
ATOM 949 O O . GLU A 1 116 ? -6.373 -10.032 12.635 1.00 96.62 116 GLU A O 1
ATOM 954 N N . LYS A 1 117 ? -5.660 -10.365 10.537 1.00 95.88 117 LYS A N 1
ATOM 955 C CA . LYS A 1 117 ? -5.225 -8.977 10.321 1.00 95.88 117 LYS A CA 1
ATOM 956 C C . LYS A 1 117 ? -6.402 -8.005 10.381 1.00 95.88 117 LYS A C 1
ATOM 958 O O . LYS A 1 117 ? -6.295 -6.979 11.048 1.00 95.88 117 LYS A O 1
ATOM 963 N N . ALA A 1 118 ? -7.502 -8.318 9.694 1.00 92.69 118 ALA A N 1
ATOM 964 C CA . ALA A 1 118 ? -8.711 -7.494 9.726 1.00 92.69 118 ALA A CA 1
ATOM 965 C C . ALA A 1 118 ? -9.256 -7.390 11.158 1.00 92.69 118 ALA A C 1
ATOM 967 O O . ALA A 1 118 ? -9.387 -6.290 11.690 1.00 92.69 118 ALA A O 1
ATOM 968 N N . ALA A 1 119 ? -9.421 -8.536 11.825 1.00 94.19 119 ALA A N 1
ATOM 969 C CA . ALA A 1 119 ? -9.897 -8.588 13.202 1.00 94.19 119 ALA A CA 1
ATOM 970 C C . ALA A 1 119 ? -8.960 -7.862 14.188 1.00 94.19 119 ALA A C 1
ATOM 972 O O . ALA A 1 119 ? -9.420 -7.259 15.155 1.00 94.19 119 ALA A O 1
ATOM 973 N N . PHE A 1 120 ? -7.641 -7.893 13.963 1.00 95.75 120 PHE A N 1
ATOM 974 C CA . PHE A 1 120 ? -6.685 -7.129 14.764 1.00 95.75 120 PHE A CA 1
ATOM 975 C C . PHE A 1 120 ? -6.910 -5.624 14.622 1.00 95.75 120 PHE A C 1
ATOM 977 O O . PHE A 1 120 ? -6.918 -4.920 15.628 1.00 95.75 120 PHE A O 1
ATOM 984 N N . ILE A 1 121 ? -7.092 -5.130 13.394 1.00 94.00 121 ILE A N 1
ATOM 985 C CA . ILE A 1 121 ? -7.345 -3.708 13.137 1.00 94.00 121 ILE A CA 1
ATOM 986 C C . ILE A 1 121 ? -8.622 -3.259 13.856 1.00 94.00 121 ILE A C 1
ATOM 988 O O . ILE A 1 121 ? -8.603 -2.221 14.521 1.00 94.00 121 ILE A O 1
ATOM 992 N N . ASP A 1 122 ? -9.693 -4.050 13.776 1.00 91.56 122 ASP A N 1
ATOM 993 C CA . ASP A 1 122 ? -10.957 -3.746 14.452 1.00 91.56 122 ASP A CA 1
ATOM 994 C C . ASP A 1 122 ? -10.759 -3.623 15.966 1.00 91.56 122 ASP A C 1
ATOM 996 O O . ASP A 1 122 ? -11.054 -2.575 16.547 1.00 91.56 122 ASP A O 1
ATOM 1000 N N . ARG A 1 123 ? -10.131 -4.631 16.589 1.00 93.88 123 ARG A N 1
ATOM 1001 C CA . ARG A 1 123 ? -9.806 -4.607 18.024 1.00 93.88 123 ARG A CA 1
ATOM 1002 C C . ARG A 1 123 ? -8.909 -3.431 18.403 1.00 93.88 123 ARG A C 1
ATOM 1004 O O . ARG A 1 123 ? -9.107 -2.820 19.450 1.00 93.88 123 ARG A O 1
ATOM 1011 N N . ALA A 1 124 ? -7.905 -3.095 17.594 1.00 94.19 124 ALA A N 1
ATOM 1012 C CA . ALA A 1 124 ? -7.008 -1.974 17.877 1.00 94.19 124 ALA A CA 1
ATOM 1013 C C . ALA A 1 124 ? -7.779 -0.644 17.940 1.00 94.19 124 ALA A C 1
ATOM 1015 O O . ALA A 1 124 ? -7.554 0.173 18.835 1.00 94.19 124 ALA A O 1
ATOM 1016 N N . TYR A 1 125 ? -8.739 -0.447 17.037 1.00 92.00 125 TYR A N 1
ATOM 1017 C CA . TYR A 1 125 ? -9.582 0.741 17.055 1.00 92.00 125 TYR A CA 1
ATOM 1018 C C . TYR A 1 125 ? -10.634 0.739 18.160 1.00 92.00 125 TYR A C 1
ATOM 1020 O O . TYR A 1 125 ? -10.954 1.813 18.664 1.00 92.00 125 TYR A O 1
ATOM 1028 N N . GLU A 1 126 ? -11.173 -0.416 18.551 1.00 91.69 126 GLU A N 1
ATOM 1029 C CA . GLU A 1 126 ? -12.057 -0.512 19.718 1.00 91.69 126 GLU A CA 1
ATOM 1030 C C . GLU A 1 126 ? -11.366 0.023 20.976 1.00 91.69 126 GLU A C 1
ATOM 1032 O O . GLU A 1 126 ? -11.952 0.837 21.689 1.00 91.69 126 GLU A O 1
ATOM 1037 N N . HIS A 1 127 ? -10.098 -0.344 21.192 1.00 93.56 127 HIS A N 1
ATOM 1038 C CA . HIS A 1 127 ? -9.292 0.205 22.285 1.00 93.56 127 HIS A CA 1
ATOM 1039 C C . HIS A 1 127 ? -9.019 1.702 22.106 1.00 93.56 127 HIS A C 1
ATOM 1041 O O . HIS A 1 127 ? -9.196 2.468 23.050 1.00 93.56 127 HIS A O 1
ATOM 1047 N N . LEU A 1 128 ? -8.651 2.149 20.898 1.00 92.88 128 LEU A N 1
ATOM 1048 C CA . LEU A 1 128 ? -8.416 3.573 20.632 1.00 92.88 128 LEU A CA 1
ATOM 1049 C C . LEU A 1 128 ? -9.660 4.423 20.933 1.00 92.88 128 LEU A C 1
ATOM 1051 O O . LEU A 1 128 ? -9.546 5.510 21.487 1.00 92.88 128 LEU A O 1
ATOM 1055 N N . LEU A 1 129 ? -10.858 3.931 20.603 1.00 92.06 129 LEU A N 1
ATOM 1056 C CA . LEU A 1 129 ? -12.122 4.625 20.872 1.00 92.06 129 LEU A CA 1
ATOM 1057 C C . LEU A 1 129 ? -12.416 4.783 22.369 1.00 92.06 129 LEU A C 1
ATOM 1059 O O . LEU A 1 129 ? -13.211 5.655 22.723 1.00 92.06 129 LEU A O 1
ATOM 1063 N N . GLN A 1 130 ? -11.793 3.977 23.228 1.00 92.88 130 GLN A N 1
ATOM 1064 C CA . GLN A 1 130 ? -11.900 4.085 24.681 1.00 92.88 130 GLN A CA 1
ATOM 1065 C C . GLN A 1 130 ? -10.886 5.064 25.285 1.00 92.88 130 GLN A C 1
ATOM 1067 O O . GLN A 1 130 ? -11.030 5.399 26.457 1.00 92.88 130 GLN A O 1
ATOM 1072 N N . ASP A 1 131 ? -9.912 5.556 24.517 1.00 95.81 131 ASP A N 1
ATOM 1073 C CA . ASP A 1 131 ? -8.903 6.491 25.010 1.00 95.81 131 ASP A CA 1
ATOM 1074 C C . ASP A 1 131 ? -9.510 7.824 25.482 1.00 95.81 131 ASP A C 1
ATOM 1076 O O . ASP A 1 131 ? -10.418 8.381 24.856 1.00 95.81 131 ASP A O 1
ATOM 1080 N N . ASN A 1 132 ? -8.976 8.357 26.582 1.00 96.38 132 ASN A N 1
ATOM 1081 C CA . ASN A 1 132 ? -9.484 9.568 27.224 1.00 96.38 132 ASN A CA 1
ATOM 1082 C C . ASN A 1 132 ? -9.401 10.804 26.317 1.00 96.38 132 ASN A C 1
ATOM 1084 O O . ASN A 1 132 ? -10.313 11.632 26.331 1.00 96.38 132 ASN A O 1
ATOM 1088 N N . GLU A 1 133 ? -8.333 10.950 25.530 1.00 94.75 133 GLU A N 1
ATOM 1089 C CA . GLU A 1 133 ? -8.179 12.099 24.639 1.00 94.75 133 GLU A CA 1
ATOM 1090 C C . GLU A 1 133 ? -9.133 11.995 23.449 1.00 94.75 133 GLU A C 1
ATOM 1092 O O . GLU A 1 133 ? -9.727 12.996 23.045 1.00 94.75 133 GLU A O 1
ATOM 1097 N N . LEU A 1 134 ? -9.383 10.786 22.937 1.00 91.88 134 LEU A N 1
ATOM 1098 C CA . LEU A 1 134 ? -10.367 10.607 21.869 1.00 91.88 134 LEU A CA 1
ATOM 1099 C C . LEU A 1 134 ? -11.814 10.769 22.366 1.00 91.88 134 LEU A C 1
ATOM 1101 O O . LEU A 1 134 ? -12.652 11.307 21.641 1.00 91.88 134 LEU A O 1
ATOM 1105 N N . GLN A 1 135 ? -12.117 10.380 23.608 1.00 93.06 135 GLN A N 1
ATOM 1106 C CA . GLN A 1 135 ? -13.426 10.623 24.229 1.00 93.06 135 GLN A CA 1
ATOM 1107 C C . GLN A 1 135 ? -13.753 12.118 24.361 1.00 93.06 135 GLN A C 1
ATOM 1109 O O . GLN A 1 135 ? -14.921 12.501 24.274 1.00 93.06 135 GLN A O 1
ATOM 1114 N N . ARG A 1 136 ? -12.738 12.984 24.498 1.00 95.69 136 ARG A N 1
ATOM 1115 C CA . ARG A 1 136 ? -12.907 14.450 24.475 1.00 95.69 136 ARG A CA 1
ATOM 1116 C C . ARG A 1 136 ? -13.269 14.998 23.090 1.00 95.69 136 ARG A C 1
ATOM 1118 O O . ARG A 1 136 ? -13.625 16.169 22.977 1.00 95.69 136 ARG A O 1
ATOM 1125 N N . LEU A 1 137 ? -13.214 14.171 22.044 1.00 93.88 137 LEU A N 1
ATOM 1126 C CA . LEU A 1 137 ? -13.492 14.531 20.654 1.00 93.88 137 LEU A CA 1
ATOM 1127 C C . LEU A 1 137 ? -14.691 13.724 20.103 1.00 93.88 137 LEU A C 1
ATOM 1129 O O . LEU A 1 137 ? -14.525 12.907 19.192 1.00 93.88 137 LEU A O 1
ATOM 1133 N N . PRO A 1 138 ? -15.929 13.951 20.588 1.00 90.12 138 PRO A N 1
ATOM 1134 C CA . PRO A 1 138 ? -17.087 13.097 20.283 1.00 90.12 138 PRO A CA 1
ATOM 1135 C C . PRO A 1 138 ? -17.429 13.019 18.788 1.00 90.12 138 PRO A C 1
ATOM 1137 O O . PRO A 1 138 ? -17.825 11.962 18.296 1.00 90.12 138 PRO A O 1
ATOM 1140 N N . TYR A 1 139 ? -17.223 14.107 18.038 1.00 89.56 139 TYR A N 1
ATOM 1141 C CA . TYR A 1 139 ? -17.391 14.104 16.582 1.00 89.56 139 TYR A CA 1
ATOM 1142 C C . TYR A 1 139 ? -16.409 13.143 15.892 1.00 89.56 139 TYR A C 1
ATOM 1144 O O . TYR A 1 139 ? -16.813 12.322 15.067 1.00 89.56 139 TYR A O 1
ATOM 1152 N N . TRP A 1 140 ? -15.126 13.203 16.266 1.00 90.19 140 TRP A N 1
ATOM 1153 C CA . TRP A 1 140 ? -14.095 12.316 15.722 1.00 90.19 140 TRP A CA 1
ATOM 1154 C C . TRP A 1 140 ? -14.354 10.864 16.110 1.00 90.19 140 TRP A C 1
ATOM 1156 O O . TRP A 1 140 ? -14.275 9.983 15.256 1.00 90.19 140 TRP A O 1
ATOM 1166 N N . GLN A 1 141 ? -14.737 10.615 17.364 1.00 90.94 141 GLN A N 1
ATOM 1167 C CA . GLN A 1 141 ? -15.080 9.279 17.843 1.00 90.94 141 GLN A C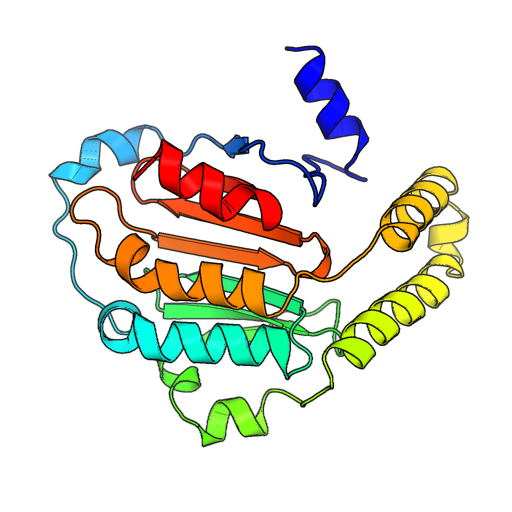A 1
ATOM 1168 C C . GLN A 1 141 ? -16.233 8.667 17.026 1.00 90.94 141 GLN A C 1
ATOM 1170 O O . GLN A 1 141 ? -16.138 7.521 16.582 1.00 90.94 141 GLN A O 1
ATOM 1175 N N . ALA A 1 142 ? -17.294 9.440 16.763 1.00 89.12 142 ALA A N 1
ATOM 1176 C CA . ALA A 1 142 ? -18.424 8.999 15.946 1.00 89.12 142 ALA A CA 1
ATOM 1177 C C . ALA A 1 142 ? -18.009 8.688 14.499 1.00 89.12 142 ALA A C 1
ATOM 1179 O O . ALA A 1 142 ? -18.386 7.645 13.965 1.00 89.12 142 ALA A O 1
ATOM 1180 N N . LYS A 1 143 ? -17.187 9.545 13.880 1.00 87.19 143 LYS A N 1
ATOM 1181 C CA . LYS A 1 143 ? -16.705 9.350 12.504 1.00 87.19 143 LYS A CA 1
ATOM 1182 C C . LYS A 1 143 ? -15.751 8.166 12.355 1.00 87.19 143 LYS A C 1
ATOM 1184 O O . LYS A 1 143 ? -15.861 7.418 11.385 1.00 87.19 143 LYS A O 1
ATOM 1189 N N . ILE A 1 144 ? -14.859 7.947 13.321 1.00 88.38 144 ILE A N 1
ATOM 1190 C CA . ILE A 1 144 ? -13.998 6.756 13.359 1.00 88.38 144 ILE A CA 1
ATOM 1191 C C . ILE A 1 144 ? -14.856 5.493 13.488 1.00 88.38 144 ILE A C 1
ATOM 1193 O O . ILE A 1 144 ? -14.641 4.541 12.739 1.00 88.38 144 ILE A O 1
ATOM 1197 N N . ARG A 1 145 ? -15.857 5.496 14.381 1.00 88.50 145 ARG A N 1
ATOM 1198 C CA . ARG A 1 145 ? -16.779 4.366 14.565 1.00 88.50 145 ARG A CA 1
ATOM 1199 C C . ARG A 1 145 ? -17.558 4.056 13.284 1.00 88.50 145 ARG A C 1
ATOM 1201 O O . ARG A 1 145 ? -17.570 2.906 12.861 1.00 88.50 145 ARG A O 1
ATOM 1208 N N . GLU A 1 146 ? -18.141 5.071 12.644 1.00 86.00 146 GLU A N 1
ATOM 1209 C CA . GLU A 1 146 ? -18.873 4.928 11.375 1.00 86.00 146 GLU A CA 1
ATOM 1210 C C . GLU A 1 146 ? -17.990 4.316 10.275 1.00 86.00 146 GLU A C 1
ATOM 1212 O O . GLU A 1 146 ? -18.406 3.382 9.590 1.00 86.00 146 GLU A O 1
ATOM 1217 N N . ARG A 1 147 ? -16.757 4.817 10.114 1.00 85.00 147 ARG A N 1
ATOM 1218 C CA . ARG A 1 147 ? -15.799 4.292 9.132 1.00 85.00 147 ARG A CA 1
ATOM 1219 C C . ARG A 1 147 ? -15.447 2.833 9.422 1.00 85.00 147 ARG A C 1
ATOM 1221 O O . ARG A 1 147 ? -15.469 2.023 8.504 1.00 85.00 147 ARG A O 1
ATOM 1228 N N . ASN A 1 148 ? -15.119 2.505 10.671 1.00 85.38 148 ASN A N 1
ATOM 1229 C CA . ASN A 1 148 ? -14.653 1.168 11.040 1.00 85.38 148 ASN A CA 1
ATOM 1230 C C . ASN A 1 148 ? -15.761 0.112 10.937 1.00 85.38 148 ASN A C 1
ATOM 1232 O O . ASN A 1 148 ? -15.491 -0.995 10.504 1.00 85.38 148 ASN A O 1
ATOM 1236 N N . GLN A 1 149 ? -17.020 0.465 11.217 1.00 83.88 149 GLN A N 1
ATOM 1237 C CA . GLN A 1 149 ? -18.166 -0.429 10.983 1.00 83.88 149 GLN A CA 1
ATOM 1238 C C . GLN A 1 149 ? -18.340 -0.824 9.510 1.00 83.88 149 GLN A C 1
ATOM 1240 O O . GLN A 1 149 ? -18.981 -1.826 9.207 1.00 83.88 149 GLN A O 1
ATOM 1245 N N . ARG A 1 150 ? -17.805 -0.015 8.591 1.00 77.94 150 ARG A N 1
ATOM 1246 C CA . ARG A 1 150 ? -17.817 -0.266 7.146 1.00 77.94 150 ARG A CA 1
ATOM 1247 C C . ARG A 1 150 ? -16.472 -0.775 6.629 1.00 77.94 150 ARG A C 1
ATOM 1249 O O . ARG A 1 150 ? -16.333 -0.943 5.418 1.00 77.94 150 ARG A O 1
ATOM 1256 N N . LEU A 1 151 ? -15.478 -0.965 7.502 1.00 77.44 151 LEU A N 1
ATOM 1257 C CA . LEU A 1 151 ? -14.164 -1.435 7.098 1.00 77.44 151 LEU A CA 1
ATOM 1258 C C . LEU A 1 151 ? -14.294 -2.862 6.580 1.00 77.44 151 LEU A C 1
ATOM 1260 O O . LEU A 1 151 ? -14.700 -3.772 7.294 1.00 77.44 151 LEU A O 1
ATOM 1264 N N . ASN A 1 152 ? -13.901 -3.048 5.331 1.00 84.25 152 ASN A N 1
ATOM 1265 C CA . ASN A 1 152 ? -13.665 -4.359 4.770 1.00 84.25 152 ASN A CA 1
ATOM 1266 C C . ASN A 1 152 ? -12.330 -4.296 4.045 1.00 84.25 152 ASN A C 1
ATOM 1268 O O . ASN A 1 152 ? -12.112 -3.387 3.238 1.00 84.25 152 ASN A O 1
ATOM 1272 N N . LEU A 1 153 ? -11.422 -5.216 4.367 1.00 91.44 153 LEU A N 1
ATOM 1273 C CA . LEU A 1 153 ? -10.159 -5.269 3.646 1.00 91.44 153 LEU A CA 1
ATOM 1274 C C . LEU A 1 153 ? -10.423 -5.744 2.204 1.00 91.44 153 LEU A C 1
ATOM 1276 O O . LEU A 1 153 ? -11.304 -6.582 1.993 1.00 91.44 153 LEU A O 1
ATOM 1280 N N . PRO A 1 154 ? -9.673 -5.237 1.210 1.00 93.44 154 PRO A N 1
ATOM 1281 C CA . PRO A 1 154 ? -9.797 -5.678 -0.176 1.00 93.44 154 PRO A CA 1
ATOM 1282 C C . PRO A 1 154 ? -9.637 -7.192 -0.321 1.00 93.44 154 PRO A C 1
ATOM 1284 O O . PRO A 1 154 ? -8.898 -7.822 0.438 1.00 93.44 154 PRO A O 1
ATOM 1287 N N . SER A 1 155 ? -10.271 -7.798 -1.325 1.00 94.12 155 SER A N 1
ATOM 1288 C CA . SER A 1 155 ? -10.053 -9.224 -1.556 1.00 94.12 155 SER A CA 1
ATOM 1289 C C . SER A 1 155 ? -8.612 -9.486 -2.014 1.00 94.12 155 SER A C 1
ATOM 1291 O O . SER A 1 155 ? -7.966 -8.647 -2.651 1.00 94.12 155 SER A O 1
ATOM 1293 N N . ARG A 1 156 ? -8.094 -10.686 -1.718 1.00 95.06 156 ARG A N 1
ATOM 1294 C CA . ARG A 1 156 ? -6.774 -11.111 -2.216 1.00 95.06 156 ARG A CA 1
ATOM 1295 C C . ARG A 1 156 ? -6.713 -11.085 -3.750 1.00 95.06 156 ARG A C 1
ATOM 1297 O O . ARG A 1 156 ? -5.651 -10.817 -4.306 1.00 95.06 156 ARG A O 1
ATOM 1304 N N . ASP A 1 157 ? -7.839 -11.328 -4.419 1.00 94.94 157 ASP A N 1
ATOM 1305 C CA . ASP A 1 157 ? -7.938 -11.288 -5.876 1.00 94.94 157 ASP A CA 1
ATOM 1306 C C . ASP A 1 157 ? -7.862 -9.867 -6.436 1.00 94.94 157 ASP A C 1
ATOM 1308 O O . ASP A 1 157 ? -7.121 -9.656 -7.395 1.00 94.94 157 ASP A O 1
ATOM 1312 N N . ASP A 1 158 ? -8.512 -8.885 -5.805 1.00 94.06 158 ASP A N 1
ATOM 1313 C CA . ASP A 1 158 ? -8.401 -7.475 -6.214 1.00 94.06 158 ASP A CA 1
ATOM 1314 C C . ASP A 1 158 ? -6.950 -6.993 -6.115 1.00 94.06 158 ASP A C 1
ATOM 1316 O O . ASP A 1 158 ? -6.407 -6.391 -7.044 1.00 94.06 158 ASP A O 1
ATOM 1320 N N . LEU A 1 159 ? -6.277 -7.322 -5.005 1.00 96.81 159 LEU A N 1
ATOM 1321 C CA . LEU A 1 159 ? -4.862 -7.000 -4.812 1.00 96.81 159 LEU A CA 1
ATOM 1322 C C . LEU A 1 159 ? -3.991 -7.682 -5.872 1.00 96.81 159 LEU A C 1
ATOM 1324 O O . LEU A 1 159 ? -3.124 -7.044 -6.468 1.00 96.81 159 LEU A O 1
ATOM 1328 N N . ARG A 1 160 ? -4.237 -8.966 -6.153 1.00 96.44 160 ARG A N 1
ATOM 1329 C CA . ARG A 1 160 ? -3.518 -9.716 -7.190 1.00 96.44 160 ARG A CA 1
ATOM 1330 C C . ARG A 1 160 ? -3.704 -9.093 -8.574 1.00 96.44 160 ARG A C 1
ATOM 1332 O O . ARG A 1 160 ? -2.727 -8.980 -9.315 1.00 96.44 160 ARG A O 1
ATOM 1339 N N . CYS A 1 161 ? -4.917 -8.661 -8.915 1.00 95.00 161 CYS A N 1
ATOM 1340 C CA . CYS A 1 161 ? -5.204 -7.946 -10.158 1.00 95.00 161 CYS A CA 1
ATOM 1341 C C . CYS A 1 161 ? -4.409 -6.640 -10.254 1.00 95.00 161 CYS A C 1
ATOM 1343 O O . CYS A 1 161 ? -3.786 -6.396 -11.288 1.00 95.00 161 CYS A O 1
ATOM 1345 N N . ILE A 1 162 ? -4.344 -5.856 -9.173 1.00 96.12 162 ILE A N 1
ATOM 1346 C CA . ILE A 1 162 ? -3.539 -4.628 -9.113 1.00 96.12 162 ILE A CA 1
ATOM 1347 C C . ILE A 1 162 ? -2.059 -4.925 -9.363 1.00 96.12 162 ILE A C 1
ATOM 1349 O O . ILE A 1 162 ? -1.451 -4.348 -10.268 1.00 96.12 162 ILE A O 1
ATOM 1353 N N . PHE A 1 163 ? -1.469 -5.841 -8.591 1.00 97.38 163 PHE A N 1
ATOM 1354 C CA . PHE A 1 163 ? -0.033 -6.119 -8.672 1.00 97.38 163 PHE A CA 1
ATOM 1355 C C . PHE A 1 163 ? 0.374 -6.722 -10.021 1.00 97.38 163 PHE A C 1
ATOM 1357 O O . PHE A 1 163 ? 1.437 -6.385 -10.540 1.00 97.38 163 PHE A O 1
ATOM 1364 N N . LYS A 1 164 ? -0.508 -7.499 -10.664 1.00 95.81 164 LYS A N 1
ATOM 1365 C CA . LYS A 1 164 ? -0.299 -8.015 -12.027 1.00 95.81 164 LYS A CA 1
ATOM 1366 C C . LYS A 1 164 ? -0.154 -6.907 -13.082 1.00 95.81 164 LYS A C 1
ATOM 1368 O O . LYS A 1 164 ? 0.425 -7.147 -14.137 1.00 95.81 164 LYS A O 1
ATOM 1373 N N . ARG A 1 165 ? -0.672 -5.700 -12.829 1.00 95.25 165 ARG A N 1
ATOM 1374 C CA . ARG A 1 165 ? -0.600 -4.557 -13.758 1.00 95.25 165 ARG A CA 1
ATOM 1375 C C . ARG A 1 165 ? 0.640 -3.688 -13.558 1.00 95.25 165 ARG A C 1
ATOM 1377 O O . ARG A 1 165 ? 0.960 -2.900 -14.448 1.00 95.25 165 ARG A O 1
ATOM 1384 N N . LEU A 1 166 ? 1.368 -3.838 -12.448 1.00 94.06 166 LEU A N 1
ATOM 1385 C CA . LEU A 1 166 ? 2.556 -3.023 -12.178 1.00 94.06 166 LEU A CA 1
ATOM 1386 C C . LEU A 1 166 ? 3.639 -3.113 -13.258 1.00 94.06 166 LEU A C 1
ATOM 1388 O O . LEU A 1 166 ? 4.110 -2.046 -13.651 1.00 94.06 166 LEU A O 1
ATOM 1392 N N . PRO A 1 167 ? 4.004 -4.300 -13.789 1.00 93.81 167 PRO A N 1
ATOM 1393 C CA . PRO A 1 167 ? 5.013 -4.387 -14.841 1.00 93.81 167 PRO A CA 1
ATOM 1394 C C . PRO A 1 167 ? 4.650 -3.527 -16.053 1.00 93.81 167 PRO A C 1
ATOM 1396 O O . PRO A 1 167 ? 5.454 -2.702 -16.475 1.00 93.81 167 PRO A O 1
ATOM 1399 N N . SER A 1 168 ? 3.402 -3.626 -16.531 1.00 92.75 168 SER A N 1
ATOM 1400 C CA . SER A 1 168 ? 2.919 -2.823 -17.659 1.00 92.75 168 SER A CA 1
ATOM 1401 C C . SER A 1 168 ? 2.877 -1.327 -17.360 1.00 92.75 168 SER A C 1
ATOM 1403 O O . SER A 1 168 ? 3.236 -0.535 -18.218 1.00 92.75 168 SER A O 1
ATOM 1405 N N . LEU A 1 169 ? 2.475 -0.919 -16.150 1.00 92.75 169 LEU A N 1
ATOM 1406 C CA . LEU A 1 169 ? 2.455 0.498 -15.763 1.00 92.75 169 LEU A CA 1
ATOM 1407 C C . LEU A 1 169 ? 3.868 1.079 -15.627 1.00 92.75 169 LEU A C 1
ATOM 1409 O O . LEU A 1 169 ? 4.078 2.277 -15.818 1.00 92.75 169 LEU A O 1
ATOM 1413 N N . ARG A 1 170 ? 4.846 0.246 -15.260 1.00 92.31 170 ARG A N 1
ATOM 1414 C CA . ARG A 1 170 ? 6.237 0.659 -15.072 1.00 92.31 170 ARG A CA 1
ATOM 1415 C C . ARG A 1 170 ? 7.019 0.711 -16.386 1.00 92.31 170 ARG A C 1
ATOM 1417 O O . ARG A 1 170 ? 7.914 1.544 -16.498 1.00 92.31 170 ARG A O 1
ATOM 1424 N N . SER A 1 171 ? 6.688 -0.137 -17.358 1.00 88.75 171 SER A N 1
ATOM 1425 C CA . SER A 1 171 ? 7.401 -0.243 -18.636 1.00 88.75 171 SER A CA 1
ATOM 1426 C C . SER A 1 171 ? 6.912 0.705 -19.738 1.00 88.75 171 SER A C 1
ATOM 1428 O O . SER A 1 171 ? 7.455 0.662 -20.835 1.00 88.75 171 SER A O 1
ATOM 1430 N N . MET A 1 172 ? 5.922 1.564 -19.476 1.00 86.81 172 MET A N 1
ATOM 1431 C CA . MET A 1 172 ? 5.437 2.549 -20.454 1.00 86.81 172 MET A CA 1
ATOM 1432 C C . MET A 1 172 ? 6.534 3.541 -20.864 1.00 86.81 172 MET A C 1
ATOM 1434 O O . MET A 1 172 ? 7.173 4.144 -20.006 1.00 86.81 172 MET A O 1
ATOM 1438 N N . ASP A 1 173 ? 6.699 3.776 -22.168 1.00 75.50 173 ASP A N 1
ATOM 1439 C CA . ASP A 1 173 ? 7.807 4.589 -22.693 1.00 75.50 173 ASP A CA 1
ATOM 1440 C C . ASP A 1 173 ? 7.767 6.043 -22.199 1.00 75.50 173 ASP A C 1
ATOM 1442 O O . ASP A 1 173 ? 8.717 6.545 -21.599 1.00 75.50 173 ASP A O 1
ATOM 1446 N N . ASN A 1 174 ? 6.637 6.722 -22.415 1.00 75.00 174 ASN A N 1
ATOM 1447 C CA . ASN A 1 174 ? 6.508 8.152 -22.122 1.00 75.00 174 ASN A CA 1
ATOM 1448 C C . ASN A 1 174 ? 5.863 8.428 -20.760 1.00 75.00 174 ASN A C 1
ATOM 1450 O O . ASN A 1 174 ? 6.126 9.467 -20.157 1.00 75.00 174 ASN A O 1
ATOM 1454 N N . PHE A 1 175 ? 5.032 7.509 -20.262 1.00 80.44 175 PHE A N 1
ATOM 1455 C CA . PHE A 1 175 ? 4.155 7.735 -19.112 1.00 80.44 175 PHE A CA 1
ATOM 1456 C C . PHE A 1 175 ? 4.240 6.596 -18.097 1.00 80.44 175 PHE A C 1
ATOM 1458 O O . PHE A 1 175 ? 3.282 5.865 -17.877 1.00 80.44 175 PHE A O 1
ATOM 1465 N N . PHE A 1 176 ? 5.409 6.425 -17.486 1.00 87.81 176 PHE A N 1
ATOM 1466 C CA . PHE A 1 176 ? 5.651 5.331 -16.548 1.00 87.81 176 PHE A CA 1
ATOM 1467 C C . PHE A 1 176 ? 5.314 5.677 -15.098 1.00 87.81 176 PHE A C 1
ATOM 1469 O O . PHE A 1 176 ? 5.446 6.817 -14.628 1.00 87.81 176 PHE A O 1
ATOM 1476 N N . LEU A 1 177 ? 4.955 4.633 -14.354 1.00 92.69 177 LEU A N 1
ATOM 1477 C CA . LEU A 1 177 ? 4.751 4.676 -12.915 1.00 92.69 177 LEU A CA 1
ATOM 1478 C C . LEU A 1 177 ? 6.069 4.978 -12.181 1.00 92.69 177 LEU A C 1
ATOM 1480 O O . LEU A 1 177 ? 7.093 4.321 -12.394 1.00 92.69 177 LEU A O 1
ATOM 1484 N N . ARG A 1 178 ? 6.041 5.981 -11.300 1.00 93.06 178 ARG A N 1
ATOM 1485 C CA . ARG A 1 178 ? 7.179 6.409 -10.465 1.00 93.06 178 ARG A CA 1
ATOM 1486 C C . ARG A 1 178 ? 7.037 6.003 -9.015 1.00 93.06 178 ARG A C 1
ATOM 1488 O O . ARG A 1 178 ? 8.031 5.706 -8.358 1.00 93.06 178 ARG A O 1
ATOM 1495 N N . SER A 1 179 ? 5.814 6.039 -8.509 1.00 95.44 179 SER A N 1
ATOM 1496 C CA . SER A 1 179 ? 5.514 5.607 -7.155 1.00 95.44 179 SER A CA 1
ATOM 1497 C C . SER A 1 179 ? 4.080 5.134 -7.033 1.00 95.44 179 SER A C 1
ATOM 1499 O O . SER A 1 179 ? 3.193 5.593 -7.754 1.00 95.44 179 SER A O 1
ATOM 1501 N N . MET A 1 180 ? 3.863 4.239 -6.081 1.00 96.94 180 MET A N 1
ATOM 1502 C CA . MET A 1 180 ? 2.556 3.717 -5.718 1.00 96.94 180 MET A CA 1
ATOM 1503 C C . MET A 1 180 ? 2.406 3.757 -4.201 1.00 96.94 180 MET A C 1
ATOM 1505 O O . MET A 1 180 ? 3.318 3.367 -3.480 1.00 96.94 180 MET A O 1
ATOM 1509 N N . ILE A 1 181 ? 1.245 4.173 -3.707 1.00 97.44 181 ILE A N 1
ATOM 1510 C CA . ILE A 1 181 ? 0.850 3.954 -2.313 1.00 97.44 181 ILE A CA 1
ATOM 1511 C C . ILE A 1 181 ? -0.407 3.100 -2.328 1.00 97.44 181 ILE A C 1
ATOM 1513 O O . ILE A 1 181 ? -1.373 3.447 -3.000 1.00 97.44 181 ILE A O 1
ATOM 1517 N N . ILE A 1 182 ? -0.408 2.002 -1.584 1.00 97.31 182 ILE A N 1
ATOM 1518 C CA . ILE A 1 182 ? -1.571 1.126 -1.430 1.00 97.31 182 ILE A CA 1
ATOM 1519 C C . ILE A 1 182 ? -1.848 0.903 0.048 1.00 97.31 182 ILE A C 1
ATOM 1521 O O . ILE A 1 182 ? -0.936 0.629 0.824 1.00 97.31 182 ILE A O 1
ATOM 1525 N N . SER A 1 183 ? -3.108 1.056 0.445 1.00 95.06 183 SER A N 1
ATOM 1526 C CA . SER A 1 183 ? -3.550 0.973 1.836 1.00 95.06 183 SER A CA 1
ATOM 1527 C C . SER A 1 183 ? -4.752 0.046 1.929 1.00 95.06 183 SER A C 1
ATOM 1529 O O . SER A 1 183 ? -5.820 0.382 1.417 1.00 95.06 183 SER A O 1
ATOM 1531 N N . LEU A 1 184 ? -4.604 -1.086 2.625 1.00 94.31 184 LEU A N 1
ATOM 1532 C CA . LEU A 1 184 ? -5.717 -2.011 2.874 1.00 94.31 184 LEU A CA 1
ATOM 1533 C C . LEU A 1 184 ? -6.785 -1.347 3.738 1.00 94.31 184 LEU A C 1
ATOM 1535 O O . LEU A 1 184 ? -7.970 -1.443 3.450 1.00 94.31 184 LEU A O 1
ATOM 1539 N N . PHE A 1 185 ? -6.347 -0.606 4.757 1.00 88.62 185 PHE A N 1
ATOM 1540 C CA . PHE A 1 185 ? -7.237 0.025 5.726 1.00 88.62 185 PHE A CA 1
ATOM 1541 C C . PHE A 1 185 ? -8.197 1.045 5.099 1.00 88.62 185 PHE A C 1
ATOM 1543 O O . PHE A 1 185 ? -9.356 1.131 5.479 1.00 88.62 185 PHE A O 1
ATOM 1550 N N . ASN A 1 186 ? -7.726 1.806 4.110 1.00 84.19 186 ASN A N 1
ATOM 1551 C CA . ASN A 1 186 ? -8.578 2.773 3.413 1.00 84.19 186 ASN A CA 1
ATOM 1552 C C . ASN A 1 186 ? -9.158 2.198 2.112 1.00 84.19 186 ASN A C 1
ATOM 1554 O O . ASN A 1 186 ? -9.929 2.880 1.448 1.00 84.19 186 ASN A O 1
ATOM 1558 N N . SER A 1 187 ? -8.772 0.976 1.727 1.00 90.69 187 SER A N 1
ATOM 1559 C CA . SER A 1 187 ? -9.049 0.393 0.411 1.00 90.69 187 SER A CA 1
ATOM 1560 C C . SER A 1 187 ? -8.710 1.340 -0.747 1.00 90.69 187 SER A C 1
ATOM 1562 O O . SER A 1 187 ? -9.494 1.513 -1.680 1.00 90.69 187 SER A O 1
ATOM 1564 N N . THR A 1 188 ? -7.538 1.976 -0.683 1.00 91.88 188 THR A N 1
ATOM 1565 C CA . THR A 1 188 ? -7.100 2.965 -1.678 1.00 91.88 188 THR A CA 1
ATOM 1566 C C . THR A 1 188 ? -5.796 2.586 -2.353 1.00 91.88 188 THR A C 1
ATOM 1568 O O . THR A 1 188 ? -4.916 1.953 -1.761 1.00 91.88 188 THR A O 1
ATOM 1571 N N . VAL A 1 189 ? -5.658 3.065 -3.587 1.00 94.88 189 VAL A N 1
ATOM 1572 C CA . VAL A 1 189 ? -4.419 3.071 -4.352 1.00 94.88 189 VAL A CA 1
ATOM 1573 C C . VAL A 1 189 ? -4.161 4.475 -4.895 1.00 94.88 189 VAL A C 1
ATOM 1575 O O . VAL A 1 189 ? -5.060 5.172 -5.362 1.00 94.88 189 VAL A O 1
ATOM 1578 N N . SER A 1 190 ? -2.914 4.907 -4.784 1.00 94.31 190 SER A N 1
ATOM 1579 C CA . SER A 1 190 ? -2.410 6.180 -5.271 1.00 94.31 190 SER A CA 1
ATOM 1580 C C . SER A 1 190 ? -1.273 5.894 -6.234 1.00 94.31 190 SER A C 1
ATOM 1582 O O . SER A 1 190 ? -0.295 5.263 -5.839 1.00 94.31 190 SER A O 1
ATOM 1584 N N . LEU A 1 191 ? -1.378 6.361 -7.470 1.00 94.44 191 LEU A N 1
ATOM 1585 C CA . LEU A 1 191 ? -0.379 6.167 -8.516 1.00 94.44 191 LEU A CA 1
ATOM 1586 C C . LEU A 1 191 ? 0.191 7.519 -8.914 1.00 94.44 191 LEU A C 1
ATOM 1588 O O . LEU A 1 191 ? -0.565 8.424 -9.257 1.00 94.44 191 LEU A O 1
ATOM 1592 N N . SER A 1 192 ? 1.510 7.658 -8.904 1.00 92.69 192 SER A N 1
ATOM 1593 C CA . SER A 1 192 ? 2.163 8.855 -9.429 1.00 92.69 192 SER A CA 1
ATOM 1594 C C . SER A 1 192 ? 2.965 8.500 -10.667 1.00 92.69 192 SER A C 1
ATOM 1596 O O . SER A 1 192 ? 3.878 7.671 -10.615 1.00 92.69 192 SER A O 1
ATOM 1598 N N . PHE A 1 193 ? 2.632 9.157 -11.772 1.00 88.94 193 PHE A N 1
ATOM 1599 C CA . PHE A 1 193 ? 3.327 9.021 -13.049 1.00 88.94 193 PHE A CA 1
ATOM 1600 C C . PHE A 1 193 ? 4.338 10.158 -13.225 1.00 88.94 193 PHE A C 1
ATOM 1602 O O . PHE A 1 193 ? 4.325 11.157 -12.502 1.00 88.94 193 PHE A O 1
ATOM 1609 N N . ASN A 1 194 ? 5.255 10.017 -14.176 1.00 84.62 194 ASN A N 1
ATOM 1610 C CA . ASN A 1 194 ? 6.258 11.041 -14.488 1.00 84.62 194 ASN A CA 1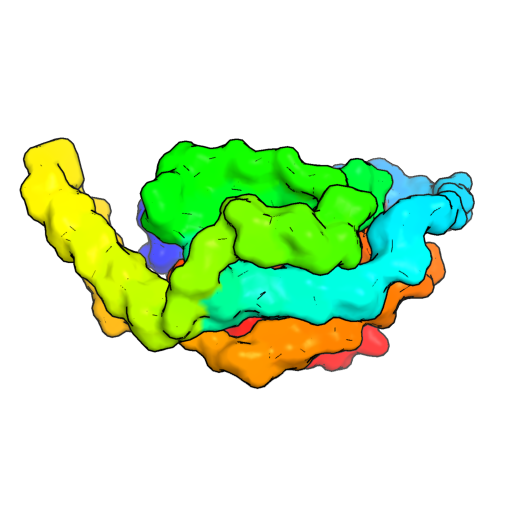
ATOM 1611 C C . ASN A 1 194 ? 5.689 12.372 -15.008 1.00 84.62 194 ASN A C 1
ATOM 1613 O O . ASN A 1 194 ? 6.338 13.395 -14.797 1.00 84.62 194 ASN A O 1
ATOM 1617 N N . CYS A 1 195 ? 4.499 12.376 -15.608 1.00 73.12 195 CYS A N 1
ATOM 1618 C CA . CYS A 1 195 ? 3.895 13.546 -16.252 1.00 73.12 195 CYS A CA 1
ATOM 1619 C C . CYS A 1 195 ? 2.651 14.114 -15.542 1.00 73.12 195 CYS A C 1
ATOM 1621 O O . CYS A 1 195 ? 2.374 15.305 -15.658 1.00 73.12 195 CYS A O 1
ATOM 1623 N N . ASP A 1 196 ? 1.875 13.293 -14.828 1.00 66.56 196 ASP A N 1
ATOM 1624 C CA . ASP A 1 196 ? 0.460 13.605 -14.562 1.00 66.56 196 ASP A CA 1
ATOM 1625 C C . ASP A 1 196 ? 0.100 13.820 -13.092 1.00 66.56 196 ASP A C 1
ATOM 1627 O O . ASP A 1 196 ? -1.074 13.902 -12.728 1.00 66.56 196 ASP A O 1
ATOM 1631 N N . GLY A 1 197 ? 1.111 14.001 -12.244 1.00 79.81 197 GLY A N 1
ATOM 1632 C CA . GLY A 1 197 ? 0.901 14.120 -10.807 1.00 79.81 197 GLY A CA 1
ATOM 1633 C C . GLY A 1 197 ? 0.438 12.793 -10.217 1.00 79.81 197 GLY A C 1
ATOM 1634 O O . GLY A 1 197 ? 0.938 11.735 -10.601 1.00 79.81 197 GLY A O 1
ATOM 1635 N N . THR A 1 198 ? -0.496 12.854 -9.272 1.00 88.25 198 THR A N 1
ATOM 1636 C CA . THR A 1 198 ? -0.935 11.690 -8.498 1.00 88.25 198 THR A CA 1
ATOM 1637 C C . THR A 1 198 ? -2.409 11.401 -8.746 1.00 88.25 198 THR A C 1
ATOM 1639 O O . THR A 1 198 ? -3.252 12.265 -8.531 1.00 88.25 198 THR A O 1
ATOM 1642 N N . GLN A 1 199 ? -2.717 10.176 -9.159 1.00 90.38 199 GLN A N 1
ATOM 1643 C CA . GLN A 1 199 ? -4.071 9.656 -9.318 1.00 90.38 199 GLN A CA 1
ATOM 1644 C C . GLN A 1 199 ? -4.418 8.813 -8.096 1.00 90.38 199 GLN A C 1
ATOM 1646 O O . GLN A 1 199 ? -3.790 7.786 -7.844 1.00 90.38 199 GLN A O 1
ATOM 1651 N N . LEU A 1 200 ? -5.397 9.260 -7.322 1.00 89.88 200 LEU A N 1
ATOM 1652 C CA . LEU A 1 200 ? -5.829 8.636 -6.081 1.00 89.88 200 LEU A CA 1
ATOM 1653 C C . LEU A 1 200 ? -7.231 8.040 -6.287 1.00 89.88 200 LEU A C 1
ATOM 1655 O O . LEU A 1 200 ? -8.149 8.745 -6.702 1.00 89.88 200 LEU A O 1
ATOM 1659 N N . MET A 1 201 ? -7.403 6.745 -6.026 1.00 91.50 201 MET A N 1
ATOM 1660 C CA . MET A 1 201 ? -8.654 6.016 -6.288 1.00 91.50 201 MET A CA 1
ATOM 1661 C C . MET A 1 201 ? -8.899 4.897 -5.267 1.00 91.50 201 MET A C 1
ATOM 1663 O O . MET A 1 201 ? -7.994 4.500 -4.523 1.00 91.50 201 MET A O 1
ATOM 1667 N N . ALA A 1 202 ? -10.128 4.382 -5.222 1.00 90.38 202 ALA A N 1
ATOM 1668 C CA . ALA A 1 202 ? -10.425 3.170 -4.466 1.00 90.38 202 ALA A CA 1
ATOM 1669 C C . ALA A 1 202 ? -9.872 1.951 -5.208 1.00 90.38 202 ALA A C 1
ATOM 1671 O O . ALA A 1 202 ? -9.815 1.943 -6.437 1.00 90.38 202 ALA A O 1
ATOM 1672 N N . ILE A 1 203 ? -9.535 0.891 -4.477 1.00 92.19 203 ILE A N 1
ATOM 1673 C CA . ILE A 1 203 ? -9.098 -0.378 -5.075 1.00 92.19 203 ILE A CA 1
ATOM 1674 C C . ILE A 1 203 ? -10.170 -0.944 -6.018 1.00 92.19 203 ILE A C 1
ATOM 1676 O O . ILE A 1 203 ? -9.835 -1.372 -7.118 1.00 92.19 203 ILE A O 1
ATOM 1680 N N . ALA A 1 204 ? -11.453 -0.840 -5.656 1.00 87.62 204 ALA A N 1
ATOM 1681 C CA . ALA A 1 204 ? -12.565 -1.276 -6.505 1.00 87.62 204 ALA A CA 1
ATOM 1682 C C . ALA A 1 204 ? -12.653 -0.523 -7.851 1.00 87.62 204 ALA A C 1
ATOM 1684 O O . ALA A 1 204 ? -13.160 -1.062 -8.829 1.00 87.62 204 ALA A O 1
ATOM 1685 N N . GLY A 1 205 ? -12.150 0.715 -7.914 1.00 87.62 205 GLY A N 1
ATOM 1686 C CA . GLY A 1 205 ? -12.132 1.535 -9.128 1.00 87.62 205 GLY A CA 1
ATOM 1687 C C . GLY A 1 205 ? -10.900 1.337 -10.014 1.00 87.62 205 GLY A C 1
ATOM 1688 O O . GLY A 1 205 ? -10.821 1.941 -11.081 1.00 87.62 205 GLY A O 1
ATOM 1689 N N . PHE A 1 206 ? -9.927 0.522 -9.595 1.00 91.88 206 PHE A N 1
ATOM 1690 C CA . PHE A 1 206 ? -8.634 0.418 -10.276 1.00 91.88 206 PHE A CA 1
ATOM 1691 C C . PHE A 1 206 ? -8.751 -0.107 -11.714 1.00 91.88 206 PHE A C 1
ATOM 1693 O O . PHE A 1 206 ? -8.160 0.464 -12.628 1.00 91.88 206 PHE A O 1
ATOM 1700 N N . ASP A 1 207 ? -9.543 -1.156 -11.941 1.00 88.94 207 ASP A N 1
ATOM 1701 C CA . ASP A 1 207 ? -9.711 -1.730 -13.282 1.00 88.94 207 ASP A CA 1
ATOM 1702 C C . ASP A 1 207 ? -10.418 -0.769 -14.247 1.00 88.94 207 ASP A C 1
ATOM 1704 O O . ASP A 1 207 ? -10.073 -0.709 -15.428 1.00 88.94 207 ASP A O 1
ATOM 1708 N N . GLU A 1 208 ? -11.401 -0.008 -13.759 1.00 87.62 208 GLU A N 1
ATOM 1709 C CA . GLU A 1 208 ? -12.074 1.024 -14.553 1.00 87.62 208 GLU A CA 1
ATOM 1710 C C . GLU A 1 208 ? -11.115 2.168 -14.892 1.00 87.62 208 GLU A C 1
ATOM 1712 O O . GLU A 1 208 ? -11.061 2.607 -16.042 1.00 87.62 208 GLU A O 1
ATOM 1717 N N . PHE A 1 209 ? -10.298 2.601 -13.926 1.00 88.69 209 PHE A N 1
ATOM 1718 C CA . PHE A 1 209 ? -9.247 3.582 -14.172 1.00 88.69 209 PHE A CA 1
ATOM 1719 C C . PHE A 1 209 ? -8.301 3.120 -15.283 1.00 88.69 209 PHE A C 1
ATOM 1721 O O . PHE A 1 209 ? -8.041 3.893 -16.203 1.00 88.69 209 PHE A O 1
ATOM 1728 N N . LEU A 1 210 ? -7.830 1.870 -15.240 1.00 88.75 210 LEU A N 1
ATOM 1729 C CA . LEU A 1 210 ? -6.933 1.360 -16.274 1.00 88.75 210 LEU A CA 1
ATOM 1730 C C . LEU A 1 210 ? -7.588 1.359 -17.656 1.00 88.75 210 LEU A C 1
ATOM 1732 O O . LEU A 1 210 ? -7.004 1.916 -18.574 1.00 88.75 210 LEU A O 1
ATOM 1736 N N . LYS A 1 211 ? -8.811 0.829 -17.791 1.00 86.88 211 LYS A N 1
ATOM 1737 C CA . LYS A 1 211 ? -9.541 0.781 -19.077 1.00 86.88 211 LYS A CA 1
ATOM 1738 C C . LYS A 1 211 ? -9.752 2.152 -19.722 1.00 86.88 211 LYS A C 1
ATOM 1740 O O . LYS A 1 211 ? -9.856 2.243 -20.939 1.00 86.88 211 LYS A O 1
ATOM 1745 N N . ASN A 1 212 ? -9.882 3.196 -18.909 1.00 84.94 212 ASN A N 1
ATOM 1746 C CA . ASN A 1 212 ? -10.163 4.545 -19.392 1.00 84.94 212 ASN A CA 1
ATOM 1747 C C . ASN A 1 212 ? -8.896 5.345 -19.738 1.00 84.94 212 ASN A C 1
ATOM 1749 O O . ASN A 1 212 ? -9.016 6.404 -20.350 1.00 84.94 212 ASN A O 1
ATOM 1753 N N . ASN A 1 213 ? -7.707 4.890 -19.324 1.00 81.81 213 ASN A N 1
ATOM 1754 C CA . ASN A 1 213 ? -6.464 5.665 -19.437 1.00 81.81 213 ASN A CA 1
ATOM 1755 C C . ASN A 1 213 ? -5.326 4.928 -20.166 1.00 81.81 213 ASN A C 1
ATOM 1757 O O . ASN A 1 213 ? -4.351 5.584 -20.534 1.00 81.81 213 ASN A O 1
ATOM 1761 N N . PHE A 1 214 ? -5.439 3.611 -20.381 1.00 79.50 214 PHE A N 1
ATOM 1762 C CA . PHE A 1 214 ? -4.444 2.758 -21.042 1.00 79.50 214 PHE A CA 1
ATOM 1763 C C . PHE A 1 214 ? -5.116 1.706 -21.929 1.00 79.50 214 PHE A C 1
ATOM 1765 O O . PHE A 1 214 ? -4.526 1.390 -22.985 1.00 79.50 214 PHE A O 1
#

Foldseek 3Di:
DDPVQVVQCVQDPHDGAADLQDLDKDFDFDDQVLQVCLVVDDDDDDPCLVCLLLLLVLVLCLCAWFQWFKWKAFRVQQWIWTAGLVRRVDIDIDGVVQSSDPVRCVPPTHTDHNVVSLVSVLVVVVVVLVDPVNVVVVVSSVSSVVLSVVQDFDDSVLSNVVSVCQNVQQPDRRWHWRIWMQGRRSQKIWTQISNGGIIIHHSNNVVVVVVVPD